Protein AF-A0AA86MZB8-F1 (afdb_monomer_lite)

Sequence (223 aa):
MIASPGRFFLKIIVMTTIWNIALVSCSQATQKLDEAVLYEPHFKLKVVRYYENLPLHYTGEVFRVQCASEHTANSPGHKTQDPGWRTLGNGGAIGSKNAAELVERERHNYLVVDEQTLVWIGNGVSVSFDACGQFRAWYPTSLPEELIDPVVKPDFCAPKGKADCRHYNFQGDRAPHFEDIQVSRQGAISFTVRSKAFRGERIVRVHSTDFGRTWTFTSIASQ

Organism: NCBI:txid2973512

Foldseek 3Di:
DDDDPPDDPPPPVVVVVVVVVPPPDDDPQKAWDAKDWLDDDLKTWIKTKIFGHDPPPDGAIKIFIKIAHPLQQQPDDDRRGDRRIDTDDMDHCPPPPHRVVVSVVLNVQWDDPDSAWIWGHDQWIWITRGRRNDIATDHPLPDDPVFFDDDDDDCCDPPNHDDPPSSVLQDDQQPKDWAPWDDDNQLKTKIKIFGPGTPQRWIKIKIDRHNNPDIDIDTDHDD

Radius of gyration: 25.13 Å; chains: 1; bounding box: 108×32×47 Å

Structure (mmCIF, N/CA/C/O backbone):
data_AF-A0AA86MZB8-F1
#
_entry.id   AF-A0AA86MZB8-F1
#
loop_
_atom_site.group_PDB
_atom_site.id
_atom_site.type_symbol
_atom_site.label_atom_id
_atom_site.label_alt_id
_atom_site.label_comp_id
_atom_site.label_asym_id
_atom_site.label_entity_id
_atom_site.label_seq_id
_atom_site.pdbx_PDB_ins_code
_atom_site.Cartn_x
_atom_site.Cartn_y
_atom_site.Cartn_z
_atom_site.occupancy
_atom_site.B_iso_or_equiv
_atom_site.auth_seq_id
_atom_site.auth_comp_id
_atom_site.auth_asym_id
_atom_site.auth_atom_id
_atom_site.pdbx_PDB_model_num
ATOM 1 N N . MET A 1 1 ? 86.420 0.269 8.403 1.00 41.47 1 MET A N 1
ATOM 2 C CA . MET A 1 1 ? 85.509 1.080 7.566 1.00 41.47 1 MET A CA 1
ATOM 3 C C . MET A 1 1 ? 84.161 0.388 7.547 1.00 41.47 1 MET A C 1
ATOM 5 O O . MET A 1 1 ? 84.076 -0.742 7.093 1.00 41.47 1 MET A O 1
ATOM 9 N N . ILE A 1 2 ? 83.167 1.018 8.169 1.00 41.47 2 ILE A N 1
ATOM 10 C CA . ILE A 1 2 ? 81.838 0.464 8.449 1.00 41.47 2 ILE A CA 1
ATOM 11 C C . ILE A 1 2 ? 80.904 0.941 7.332 1.00 41.47 2 ILE A C 1
ATOM 13 O O . ILE A 1 2 ? 80.751 2.146 7.145 1.00 41.47 2 ILE A O 1
ATOM 17 N N . ALA A 1 3 ? 80.324 0.014 6.568 1.00 40.22 3 ALA A N 1
ATOM 18 C CA . ALA A 1 3 ? 79.340 0.323 5.535 1.00 40.22 3 ALA A CA 1
ATOM 19 C C . ALA A 1 3 ? 77.916 0.280 6.120 1.00 40.22 3 ALA A C 1
ATOM 21 O O . ALA A 1 3 ? 77.556 -0.623 6.870 1.00 40.22 3 ALA A O 1
ATOM 22 N N . SER A 1 4 ? 77.146 1.311 5.783 1.00 37.03 4 SER A N 1
ATOM 23 C CA . SER A 1 4 ? 75.857 1.717 6.353 1.00 37.03 4 SER A CA 1
ATOM 24 C C . SER A 1 4 ? 74.670 0.824 5.935 1.00 37.03 4 SER A C 1
ATOM 26 O O . SER A 1 4 ? 74.504 0.583 4.737 1.00 37.03 4 SER A O 1
ATOM 28 N N . PRO A 1 5 ? 73.780 0.392 6.857 1.00 47.06 5 PRO A N 1
ATOM 29 C CA . PRO A 1 5 ? 72.526 -0.274 6.528 1.00 47.06 5 PRO A CA 1
ATOM 30 C C . PRO A 1 5 ? 71.395 0.761 6.536 1.00 47.06 5 PRO A C 1
ATOM 32 O O . PRO A 1 5 ? 70.683 0.931 7.519 1.00 47.06 5 PRO A O 1
ATOM 35 N N . GLY A 1 6 ? 71.230 1.505 5.447 1.00 49.94 6 GLY A N 1
ATOM 36 C CA . GLY A 1 6 ? 70.274 2.611 5.435 1.00 49.94 6 GLY A CA 1
ATOM 37 C C . GLY A 1 6 ? 69.670 2.843 4.069 1.00 49.94 6 GLY A C 1
ATOM 38 O O . GLY A 1 6 ? 69.941 3.879 3.478 1.00 49.94 6 GLY A O 1
ATOM 39 N N . ARG A 1 7 ? 68.900 1.878 3.539 1.00 47.97 7 ARG A N 1
ATOM 40 C CA . ARG A 1 7 ? 68.041 2.107 2.352 1.00 47.97 7 ARG A CA 1
ATOM 41 C C . ARG A 1 7 ? 66.993 1.036 2.022 1.00 47.97 7 ARG A C 1
ATOM 43 O O . ARG A 1 7 ? 66.300 1.198 1.024 1.00 47.97 7 ARG A O 1
ATOM 50 N N . PHE A 1 8 ? 66.819 -0.012 2.832 1.00 44.97 8 PHE A N 1
ATOM 51 C CA . PHE A 1 8 ? 65.846 -1.076 2.522 1.00 44.97 8 PHE A CA 1
ATOM 52 C C . PHE A 1 8 ? 64.496 -0.972 3.249 1.00 44.97 8 PHE A C 1
ATOM 54 O O . PHE A 1 8 ? 63.523 -1.564 2.795 1.00 44.97 8 PHE A O 1
ATOM 61 N N . PHE A 1 9 ? 64.385 -0.174 4.314 1.00 44.53 9 PHE A N 1
ATOM 62 C CA . PHE A 1 9 ? 63.163 -0.138 5.131 1.00 44.53 9 PHE A CA 1
ATOM 63 C C . PHE A 1 9 ? 62.080 0.851 4.666 1.00 44.53 9 PHE A C 1
ATOM 65 O O . PHE A 1 9 ? 60.935 0.737 5.090 1.00 44.53 9 PHE A O 1
ATOM 72 N N . LEU A 1 10 ? 62.388 1.788 3.761 1.00 43.00 10 LEU A N 1
ATOM 73 C CA . LEU A 1 10 ? 61.445 2.860 3.403 1.00 43.00 10 LEU A CA 1
ATOM 74 C C . LEU A 1 10 ? 60.498 2.519 2.235 1.00 43.00 10 LEU A C 1
ATOM 76 O O . LEU A 1 10 ? 59.519 3.224 2.021 1.00 43.00 10 LEU A O 1
ATOM 80 N N . LYS A 1 11 ? 60.750 1.440 1.479 1.00 40.91 11 LYS A N 1
ATOM 81 C CA . LYS A 1 11 ? 59.901 1.053 0.331 1.00 40.91 11 LYS A CA 1
ATOM 82 C C . LYS A 1 11 ? 58.789 0.055 0.667 1.00 40.91 11 LYS A C 1
ATOM 84 O O . LYS A 1 11 ? 57.841 -0.052 -0.099 1.00 40.91 11 LYS A O 1
ATOM 89 N N . ILE A 1 12 ? 58.869 -0.640 1.803 1.00 46.94 12 ILE A N 1
ATOM 90 C CA . ILE A 1 12 ? 57.890 -1.681 2.166 1.00 46.94 12 ILE A CA 1
ATOM 91 C C . ILE A 1 12 ? 56.675 -1.095 2.908 1.00 46.94 12 ILE A C 1
ATOM 93 O O . ILE A 1 12 ? 55.578 -1.632 2.804 1.00 46.94 12 ILE A O 1
ATOM 97 N N . ILE A 1 13 ? 56.827 0.048 3.586 1.00 45.81 13 ILE A N 1
ATOM 98 C CA . ILE A 1 13 ? 55.748 0.645 4.398 1.00 45.81 13 ILE A CA 1
ATOM 99 C C . ILE A 1 13 ? 54.763 1.482 3.555 1.00 45.81 13 ILE A C 1
ATOM 101 O O . ILE A 1 13 ? 53.605 1.633 3.930 1.00 45.81 13 ILE A O 1
ATOM 105 N N . VAL A 1 14 ? 55.172 1.977 2.380 1.00 46.53 14 VAL A N 1
ATOM 106 C CA . VAL A 1 14 ? 54.301 2.803 1.514 1.00 46.53 14 VAL A CA 1
ATOM 107 C C . VAL A 1 14 ? 53.370 1.954 0.630 1.00 46.53 14 VAL A C 1
ATOM 109 O O . VAL A 1 14 ? 52.345 2.443 0.167 1.00 46.53 14 VAL A O 1
ATOM 112 N N . MET A 1 15 ? 53.668 0.665 0.427 1.00 42.88 15 MET A N 1
ATOM 113 C CA . MET A 1 15 ? 52.862 -0.214 -0.438 1.00 42.88 15 MET A CA 1
ATOM 114 C C . MET A 1 15 ? 51.744 -0.973 0.296 1.00 42.88 15 MET A C 1
ATOM 116 O O . MET A 1 15 ? 50.803 -1.430 -0.346 1.00 42.88 15 MET A O 1
ATOM 120 N N . THR A 1 16 ? 51.796 -1.091 1.625 1.00 47.16 16 THR A N 1
ATOM 121 C CA . THR A 1 16 ? 50.810 -1.859 2.414 1.00 47.16 16 THR A CA 1
ATOM 122 C C . THR A 1 16 ? 49.659 -1.023 2.982 1.00 47.16 16 THR A C 1
ATOM 124 O O . THR A 1 16 ? 48.610 -1.579 3.309 1.00 47.16 16 THR A O 1
ATOM 127 N N . THR A 1 17 ? 49.783 0.304 3.036 1.00 46.97 17 THR A N 1
ATOM 128 C CA . THR A 1 17 ? 48.702 1.212 3.471 1.00 46.97 17 THR A CA 1
ATOM 129 C C . THR A 1 17 ? 47.775 1.654 2.338 1.00 46.97 17 THR A C 1
ATOM 131 O O . THR A 1 17 ? 46.624 1.989 2.601 1.00 46.97 17 THR A O 1
ATOM 134 N N . ILE A 1 18 ? 48.213 1.586 1.077 1.00 48.91 18 ILE A N 1
ATOM 135 C CA . ILE A 1 18 ? 47.381 1.961 -0.082 1.00 48.91 18 ILE A CA 1
ATOM 136 C C . ILE A 1 18 ? 46.460 0.806 -0.520 1.00 48.91 18 ILE A C 1
ATOM 138 O O . ILE A 1 18 ? 45.394 1.049 -1.080 1.00 48.91 18 ILE A O 1
ATOM 142 N N . TRP A 1 19 ? 46.795 -0.451 -0.206 1.00 42.62 19 TRP A N 1
ATOM 143 C CA . TRP A 1 19 ? 45.997 -1.593 -0.674 1.00 42.62 19 TRP A CA 1
ATOM 144 C C . TRP A 1 19 ? 44.767 -1.913 0.194 1.00 42.62 19 TRP A C 1
ATOM 146 O O . TRP A 1 19 ? 43.783 -2.440 -0.314 1.00 42.62 19 TRP A O 1
ATOM 156 N N . ASN A 1 20 ? 44.763 -1.534 1.477 1.00 43.12 20 ASN A N 1
ATOM 157 C CA . ASN A 1 20 ? 43.637 -1.818 2.383 1.00 43.12 20 ASN A CA 1
ATOM 158 C C . ASN A 1 20 ? 42.533 -0.744 2.385 1.00 43.12 20 ASN A C 1
ATOM 160 O O . ASN A 1 20 ? 41.450 -0.987 2.909 1.00 43.12 20 ASN A O 1
ATOM 164 N N . ILE A 1 21 ? 42.761 0.421 1.770 1.00 48.12 21 ILE A N 1
ATOM 165 C CA . ILE A 1 21 ? 41.741 1.481 1.654 1.00 48.12 21 ILE A CA 1
ATOM 166 C C . ILE A 1 21 ? 40.903 1.313 0.367 1.00 48.12 21 ILE A C 1
ATOM 168 O O . ILE A 1 21 ? 39.819 1.877 0.249 1.00 48.12 21 ILE A O 1
ATOM 172 N N . ALA A 1 22 ? 41.342 0.470 -0.574 1.00 47.44 22 ALA A N 1
ATOM 173 C CA . ALA A 1 22 ? 40.684 0.274 -1.868 1.00 47.44 22 ALA A CA 1
ATOM 174 C C . ALA A 1 22 ? 39.614 -0.842 -1.904 1.00 47.44 22 ALA A C 1
ATOM 176 O O . ALA A 1 22 ? 38.998 -1.043 -2.946 1.00 47.44 22 ALA A O 1
ATOM 177 N N . LEU A 1 23 ? 39.372 -1.572 -0.806 1.00 45.78 23 LEU A N 1
ATOM 178 C CA . LEU A 1 23 ? 38.438 -2.716 -0.795 1.00 45.78 23 LEU A CA 1
ATOM 179 C C . LEU A 1 23 ? 37.125 -2.479 -0.029 1.00 45.78 23 LEU A C 1
ATOM 181 O O . LEU A 1 23 ? 36.280 -3.367 0.007 1.00 45.78 23 LEU A O 1
ATOM 185 N N . VAL A 1 24 ? 36.910 -1.289 0.543 1.00 48.22 24 VAL A N 1
ATOM 186 C CA . VAL A 1 24 ? 35.673 -0.965 1.294 1.00 48.22 24 VAL A CA 1
ATOM 187 C C . VAL A 1 24 ? 34.720 -0.058 0.495 1.00 48.22 24 VAL A C 1
ATOM 189 O O . VAL A 1 24 ? 33.628 0.272 0.945 1.00 48.22 24 VAL A O 1
ATOM 192 N N . SER A 1 25 ? 35.074 0.320 -0.732 1.00 44.12 25 SER A N 1
ATOM 193 C CA . SER A 1 25 ? 34.322 1.298 -1.523 1.00 44.12 25 SER A CA 1
ATOM 194 C C . SER A 1 25 ? 34.088 0.816 -2.955 1.00 44.12 25 SER A C 1
ATOM 196 O O . SER A 1 25 ? 34.886 1.120 -3.830 1.00 44.12 25 SER A O 1
ATOM 198 N N . CYS A 1 26 ? 32.984 0.085 -3.193 1.00 49.78 26 CYS A N 1
ATOM 199 C CA . CYS A 1 26 ? 32.174 0.170 -4.434 1.00 49.78 26 CYS A CA 1
ATOM 200 C C . CYS A 1 26 ? 31.011 -0.842 -4.550 1.00 49.78 26 CYS A C 1
ATOM 202 O O . CYS A 1 26 ? 30.352 -0.856 -5.588 1.00 49.78 26 CYS A O 1
ATOM 204 N N . SER A 1 27 ? 30.678 -1.670 -3.548 1.00 54.91 27 SER A N 1
ATOM 205 C CA . SER A 1 27 ? 29.396 -2.395 -3.628 1.00 54.91 27 SER A CA 1
ATOM 206 C C . SER A 1 27 ? 28.265 -1.379 -3.454 1.00 54.91 27 SER A C 1
ATOM 208 O O . SER A 1 27 ? 28.156 -0.774 -2.383 1.00 54.91 27 SER A O 1
ATOM 210 N N . GLN A 1 28 ? 27.450 -1.139 -4.485 1.00 65.12 28 GLN A N 1
ATOM 211 C CA . GLN A 1 28 ? 26.291 -0.261 -4.336 1.00 65.12 28 GLN A CA 1
ATOM 212 C C . GLN A 1 28 ? 25.436 -0.773 -3.169 1.00 65.12 28 GLN A C 1
ATOM 214 O O . GLN A 1 28 ? 25.076 -1.946 -3.129 1.00 65.12 28 GLN A O 1
ATOM 219 N N . ALA A 1 29 ? 25.107 0.105 -2.215 1.00 83.31 29 ALA A N 1
ATOM 220 C CA . ALA A 1 29 ? 24.233 -0.237 -1.085 1.00 83.31 29 ALA A CA 1
ATOM 221 C C . ALA A 1 29 ? 22.844 -0.730 -1.543 1.00 83.31 29 ALA A C 1
ATOM 223 O O . ALA A 1 29 ? 22.113 -1.361 -0.786 1.00 83.31 29 ALA A O 1
ATOM 224 N N . THR A 1 30 ? 22.481 -0.442 -2.792 1.00 90.00 30 THR A N 1
ATOM 225 C CA . THR A 1 30 ? 21.270 -0.915 -3.451 1.00 90.00 30 THR A CA 1
ATOM 226 C C . THR A 1 30 ? 21.603 -1.190 -4.911 1.00 90.00 30 THR A C 1
ATOM 228 O O . THR A 1 30 ? 22.119 -0.301 -5.583 1.00 90.00 30 THR A O 1
ATOM 231 N N . GLN A 1 31 ? 21.277 -2.377 -5.408 1.00 92.81 31 GLN A N 1
ATOM 232 C CA . GLN A 1 31 ? 21.449 -2.766 -6.805 1.00 92.81 31 GLN A CA 1
ATOM 233 C C . GLN A 1 31 ? 20.103 -3.220 -7.377 1.00 92.81 31 GLN A C 1
ATOM 235 O O . GLN A 1 31 ? 19.471 -4.110 -6.815 1.00 92.81 31 GLN A O 1
ATOM 240 N N . LYS A 1 32 ? 19.665 -2.641 -8.500 1.00 95.50 32 LYS A N 1
ATOM 241 C CA . LYS A 1 32 ? 18.496 -3.133 -9.252 1.00 95.50 32 LYS A CA 1
ATOM 242 C C . LYS A 1 32 ? 18.837 -4.486 -9.886 1.00 95.50 32 LYS A C 1
ATOM 244 O O . LYS A 1 32 ? 19.898 -4.617 -10.491 1.00 95.50 32 LYS A O 1
ATOM 249 N N . LEU A 1 33 ? 17.962 -5.474 -9.722 1.00 95.69 33 LEU A N 1
ATOM 250 C CA . LEU A 1 33 ? 18.159 -6.837 -10.223 1.00 95.69 33 LEU A CA 1
ATOM 251 C C . LEU A 1 33 ? 17.423 -7.042 -11.550 1.00 95.69 33 LEU A C 1
ATOM 253 O O . LEU A 1 33 ? 18.050 -7.302 -12.570 1.00 95.69 33 LEU A O 1
ATOM 257 N N . ASP A 1 34 ? 16.102 -6.879 -11.534 1.00 97.81 34 ASP A N 1
ATOM 258 C CA . ASP A 1 34 ? 15.216 -7.009 -12.690 1.00 97.81 34 ASP A CA 1
ATOM 259 C C . ASP A 1 34 ? 13.896 -6.251 -12.441 1.00 97.81 34 ASP A C 1
ATOM 261 O O . ASP A 1 34 ? 13.671 -5.689 -11.362 1.00 97.81 34 ASP A O 1
ATOM 265 N N . GLU A 1 35 ? 13.032 -6.182 -13.454 1.00 98.31 35 GLU A N 1
ATOM 266 C CA . GLU A 1 35 ? 11.686 -5.620 -13.341 1.00 98.31 35 GLU A CA 1
ATOM 267 C C . GLU A 1 35 ? 10.690 -6.346 -14.250 1.00 98.31 35 GLU A C 1
ATOM 269 O O . GLU A 1 35 ? 11.076 -6.980 -15.231 1.00 98.31 35 GLU A O 1
ATOM 274 N N . ALA A 1 36 ? 9.404 -6.252 -13.917 1.00 98.31 36 ALA A N 1
ATOM 275 C CA . ALA A 1 36 ? 8.313 -6.810 -14.705 1.00 98.31 36 ALA A CA 1
ATOM 276 C C . ALA A 1 36 ? 7.078 -5.903 -14.641 1.00 98.31 36 ALA A C 1
ATOM 278 O O . ALA A 1 36 ? 6.788 -5.292 -13.609 1.00 98.31 36 ALA A O 1
ATOM 279 N N . VAL A 1 37 ? 6.343 -5.825 -15.751 1.00 97.81 37 VAL A N 1
ATOM 280 C CA . VAL A 1 37 ? 5.101 -5.049 -15.846 1.00 97.81 37 VAL A CA 1
ATOM 281 C C . VAL A 1 37 ? 3.986 -5.768 -15.087 1.00 97.81 37 VAL A C 1
ATOM 283 O O . VAL A 1 37 ? 3.760 -6.962 -15.275 1.00 97.81 37 VAL A O 1
ATOM 286 N N . LEU A 1 38 ? 3.284 -5.023 -14.235 1.00 95.88 38 LEU A N 1
ATOM 287 C CA . LEU A 1 38 ? 2.127 -5.485 -13.470 1.00 95.88 38 LEU A CA 1
ATOM 288 C C . LEU A 1 38 ? 0.806 -5.086 -14.154 1.00 95.88 38 LEU A C 1
ATOM 290 O O . LEU A 1 38 ? -0.150 -5.861 -14.120 1.00 95.88 38 LEU A O 1
ATOM 294 N N . TYR A 1 39 ? 0.763 -3.901 -14.778 1.00 96.12 39 TYR A N 1
ATOM 295 C CA . TYR A 1 39 ? -0.413 -3.321 -15.446 1.00 96.12 39 TYR A CA 1
ATOM 296 C C . TYR A 1 39 ? 0.001 -2.201 -16.424 1.00 96.12 39 TYR A C 1
ATOM 298 O O . TYR A 1 39 ? 0.867 -1.400 -16.073 1.00 96.12 39 TYR A O 1
ATOM 306 N N . GLU A 1 40 ? -0.602 -2.119 -17.621 1.00 89.75 40 GLU A N 1
ATOM 307 C CA . GLU A 1 40 ? -0.294 -1.079 -18.630 1.00 89.75 40 GLU A CA 1
ATOM 308 C C . GLU A 1 40 ? -1.434 -0.864 -19.657 1.00 89.75 40 GLU A C 1
ATOM 310 O O . GLU A 1 40 ? -1.511 -1.562 -20.668 1.00 89.75 40 GLU A O 1
ATOM 315 N N . PRO A 1 41 ? -2.384 0.045 -19.367 1.00 88.19 41 PRO A N 1
ATOM 316 C CA . PRO A 1 41 ? -3.094 0.787 -20.423 1.00 88.19 41 PRO A CA 1
ATOM 317 C C . PRO A 1 41 ? -3.045 2.322 -20.244 1.00 88.19 41 PRO A C 1
ATOM 319 O O . PRO A 1 41 ? -2.467 3.001 -21.084 1.00 88.19 41 PRO A O 1
ATOM 322 N N . HIS A 1 42 ? -3.607 2.883 -19.160 1.00 90.38 42 HIS A N 1
ATOM 323 C CA . HIS A 1 42 ? -3.733 4.347 -18.945 1.00 90.38 42 HIS A CA 1
ATOM 324 C C . HIS A 1 42 ? -2.658 4.930 -18.016 1.00 90.38 42 HIS A C 1
ATOM 326 O O . HIS A 1 42 ? -2.216 6.066 -18.162 1.00 90.38 42 HIS A O 1
ATOM 332 N N . PHE A 1 43 ? -2.204 4.115 -17.074 1.00 95.88 43 PHE A N 1
ATOM 333 C CA . PHE A 1 43 ? -1.022 4.326 -16.252 1.00 95.88 43 PHE A CA 1
ATOM 334 C C . PHE A 1 43 ? -0.307 2.987 -16.125 1.00 95.88 43 PHE A C 1
ATOM 336 O O . PHE A 1 43 ? -0.870 1.932 -16.436 1.00 95.88 43 PHE A O 1
ATOM 343 N N . LYS A 1 44 ? 0.950 3.025 -15.698 1.00 97.56 44 LYS A N 1
ATOM 344 C CA . LYS A 1 44 ? 1.814 1.848 -15.684 1.00 97.56 44 LYS A CA 1
ATOM 345 C C . LYS A 1 44 ? 2.106 1.440 -14.262 1.00 97.56 44 LYS A C 1
ATOM 347 O O . LYS A 1 44 ? 2.542 2.274 -13.476 1.00 97.56 44 LYS A O 1
ATOM 352 N N . LEU A 1 45 ? 1.937 0.160 -13.959 1.00 97.75 45 LEU A N 1
ATOM 353 C CA . LEU A 1 45 ? 2.448 -0.458 -12.746 1.00 97.75 45 LEU A CA 1
ATOM 354 C C . LEU A 1 45 ? 3.548 -1.438 -13.109 1.00 97.75 45 LEU A C 1
ATOM 356 O O . LEU A 1 45 ? 3.419 -2.213 -14.059 1.00 97.75 45 LEU A O 1
ATOM 360 N N . LYS A 1 46 ? 4.605 -1.455 -12.308 1.00 98.00 46 LYS A N 1
ATOM 361 C CA . LYS A 1 46 ? 5.654 -2.463 -12.405 1.00 98.00 46 LYS A CA 1
ATOM 362 C C . LYS A 1 46 ? 6.115 -2.908 -11.035 1.00 98.00 46 LYS A C 1
ATOM 364 O O . LYS A 1 46 ? 6.025 -2.162 -10.059 1.00 98.00 46 LYS A O 1
ATOM 369 N N . VAL A 1 47 ? 6.664 -4.109 -10.995 1.00 98.06 47 VAL A N 1
ATOM 370 C CA . VAL A 1 47 ? 7.447 -4.592 -9.867 1.00 98.06 47 VAL A CA 1
ATOM 371 C C . VAL A 1 47 ? 8.915 -4.514 -10.247 1.00 98.06 47 VAL A C 1
ATOM 373 O O . VAL A 1 47 ? 9.305 -4.959 -11.323 1.00 98.06 47 VAL A O 1
ATOM 376 N N . VAL A 1 48 ? 9.730 -3.957 -9.357 1.00 98.25 48 VAL A N 1
ATOM 377 C CA . VAL A 1 48 ? 11.184 -3.890 -9.508 1.00 98.25 48 VAL A CA 1
ATOM 378 C C . VAL A 1 48 ? 11.837 -4.606 -8.337 1.00 98.25 48 VAL A C 1
ATOM 380 O O . VAL A 1 48 ? 11.524 -4.306 -7.180 1.00 98.25 48 VAL A O 1
ATOM 383 N N . ARG A 1 49 ? 12.757 -5.529 -8.625 1.00 97.56 49 ARG A N 1
ATOM 384 C CA . ARG A 1 49 ? 13.586 -6.189 -7.613 1.00 97.56 49 ARG A CA 1
ATOM 385 C C . ARG A 1 49 ? 14.882 -5.431 -7.401 1.00 97.56 49 ARG A C 1
ATOM 387 O O . ARG A 1 49 ? 15.530 -4.984 -8.348 1.00 97.56 49 ARG A O 1
ATOM 394 N N . TYR A 1 50 ? 15.281 -5.351 -6.143 1.00 95.62 50 TYR A N 1
ATOM 395 C CA . TYR A 1 50 ? 16.552 -4.791 -5.722 1.00 95.62 50 TYR A CA 1
ATOM 396 C C . TYR A 1 50 ? 17.231 -5.746 -4.746 1.00 95.62 50 TYR A C 1
ATOM 398 O O . TYR A 1 50 ? 16.574 -6.388 -3.930 1.00 95.62 50 TYR A O 1
ATOM 406 N N . TYR A 1 51 ? 18.553 -5.787 -4.787 1.00 93.75 51 TYR A N 1
ATOM 407 C CA . TYR A 1 51 ? 19.364 -6.260 -3.680 1.00 93.75 51 TYR A CA 1
ATOM 408 C C . TYR A 1 51 ? 19.754 -5.055 -2.824 1.00 93.75 51 TYR A C 1
ATOM 410 O O . TYR A 1 51 ? 20.330 -4.093 -3.335 1.00 93.75 51 TYR A O 1
ATOM 418 N N . GLU A 1 52 ? 19.424 -5.085 -1.537 1.00 92.38 52 GLU A N 1
ATOM 419 C CA . GLU A 1 52 ? 19.810 -4.060 -0.569 1.00 92.38 52 GLU A CA 1
ATOM 420 C C . GLU A 1 52 ? 20.878 -4.616 0.370 1.00 92.38 52 GLU A C 1
ATOM 422 O O . GLU A 1 52 ? 20.726 -5.685 0.957 1.00 92.38 52 GLU A O 1
ATOM 427 N N . ASN A 1 53 ? 21.960 -3.859 0.524 1.00 90.19 53 ASN A N 1
ATOM 428 C CA . ASN A 1 53 ? 22.996 -4.084 1.516 1.00 90.19 53 ASN A CA 1
ATOM 429 C C . ASN A 1 53 ? 23.122 -2.823 2.376 1.00 90.19 53 ASN A C 1
ATOM 431 O O . ASN A 1 53 ? 23.808 -1.865 2.014 1.00 90.19 53 ASN A O 1
ATOM 435 N N . LEU A 1 54 ? 22.418 -2.828 3.505 1.00 85.69 54 LEU A N 1
ATOM 436 C CA . LEU A 1 54 ? 22.440 -1.796 4.531 1.00 85.69 54 LEU A CA 1
ATOM 437 C C . LEU A 1 54 ? 23.218 -2.346 5.737 1.00 85.69 54 LEU A C 1
ATOM 439 O O . LEU A 1 54 ? 22.638 -3.086 6.542 1.00 85.69 54 LEU A O 1
ATOM 443 N N . PRO A 1 55 ? 24.519 -2.015 5.873 1.00 80.69 55 PRO A N 1
ATOM 444 C CA . PRO A 1 55 ? 25.357 -2.543 6.944 1.00 80.69 55 PRO A CA 1
ATOM 445 C C . PRO A 1 55 ? 24.694 -2.377 8.313 1.00 80.69 55 PRO A C 1
ATOM 447 O O . PRO A 1 55 ? 24.180 -1.304 8.617 1.00 80.69 55 PRO A O 1
ATOM 450 N N . LEU A 1 56 ? 24.716 -3.439 9.127 1.00 77.38 56 LEU A N 1
ATOM 451 C CA . LEU A 1 56 ? 24.126 -3.503 10.477 1.00 77.38 56 LEU A CA 1
ATOM 452 C C . LEU A 1 56 ? 22.587 -3.417 10.551 1.00 77.38 56 LEU A C 1
ATOM 454 O O . LEU A 1 56 ? 22.040 -3.475 11.651 1.00 77.38 56 LEU A O 1
ATOM 458 N N . HIS A 1 57 ? 21.883 -3.319 9.419 1.00 78.44 57 HIS A N 1
ATOM 459 C CA . HIS A 1 57 ? 20.422 -3.202 9.384 1.00 78.44 57 HIS A CA 1
ATOM 460 C C . HIS A 1 57 ? 19.754 -4.331 8.606 1.00 78.44 57 HIS A C 1
ATOM 462 O O . HIS A 1 57 ? 18.871 -5.004 9.133 1.00 78.44 57 HIS A O 1
ATOM 468 N N . TYR A 1 58 ? 20.143 -4.522 7.346 1.00 82.19 58 TYR A N 1
ATOM 469 C CA . TYR A 1 58 ? 19.495 -5.482 6.461 1.00 82.19 58 TYR A CA 1
ATOM 470 C C . TYR A 1 58 ? 20.387 -5.821 5.271 1.00 82.19 58 TYR A C 1
ATOM 472 O O . TYR A 1 58 ? 21.001 -4.943 4.663 1.00 82.19 58 TYR A O 1
ATOM 480 N N . THR A 1 59 ? 20.403 -7.094 4.896 1.00 89.88 59 THR A N 1
ATOM 481 C CA . THR A 1 59 ? 21.020 -7.554 3.656 1.00 89.88 59 THR A CA 1
ATOM 482 C C . THR A 1 59 ? 20.096 -8.573 3.010 1.00 89.88 59 THR A C 1
ATOM 484 O O . THR A 1 59 ? 19.756 -9.573 3.642 1.00 89.88 59 THR A O 1
ATOM 487 N N . GLY A 1 60 ? 19.673 -8.325 1.771 1.00 92.81 60 GLY A N 1
ATOM 488 C CA . GLY A 1 60 ? 18.805 -9.254 1.056 1.00 92.81 60 GLY A CA 1
ATOM 489 C C . GLY A 1 60 ? 18.067 -8.653 -0.132 1.00 92.81 60 GLY A C 1
ATOM 490 O O . GLY A 1 60 ? 18.239 -7.487 -0.492 1.00 92.81 60 GLY A O 1
ATOM 491 N N . GLU A 1 61 ? 17.240 -9.489 -0.753 1.00 95.00 61 GLU A N 1
ATOM 492 C CA . GLU A 1 61 ? 16.416 -9.106 -1.892 1.00 95.00 61 GLU A CA 1
ATOM 493 C C . GLU A 1 61 ? 15.072 -8.532 -1.439 1.00 95.00 61 GLU A C 1
ATOM 495 O O . GLU A 1 61 ? 14.318 -9.130 -0.663 1.00 95.00 61 GLU A O 1
ATOM 500 N N . VAL A 1 62 ? 14.738 -7.381 -2.001 1.00 95.88 62 VAL A N 1
ATOM 501 C CA . VAL A 1 62 ? 13.486 -6.668 -1.777 1.00 95.88 62 VAL A CA 1
ATOM 502 C C . VAL A 1 62 ? 12.842 -6.341 -3.111 1.00 95.88 62 VAL A C 1
ATOM 504 O O . VAL A 1 62 ? 13.485 -6.356 -4.161 1.00 95.88 62 VAL A O 1
ATOM 507 N N . PHE A 1 63 ? 11.568 -5.985 -3.074 1.00 97.06 63 PHE A N 1
ATOM 508 C CA . PHE A 1 63 ? 10.889 -5.430 -4.233 1.00 97.06 63 PHE A CA 1
ATOM 509 C C . PHE A 1 63 ? 10.233 -4.097 -3.907 1.00 97.06 63 PHE A C 1
ATOM 511 O O . PHE A 1 63 ? 9.990 -3.749 -2.742 1.00 97.06 63 PHE A O 1
ATOM 518 N N . ARG A 1 64 ? 9.969 -3.338 -4.964 1.00 97.06 64 ARG A N 1
ATOM 519 C CA . ARG A 1 64 ? 9.141 -2.137 -4.958 1.00 97.06 64 ARG A CA 1
ATOM 520 C C . ARG A 1 64 ? 8.085 -2.302 -6.037 1.00 97.06 64 ARG A C 1
ATOM 522 O O . ARG A 1 64 ? 8.409 -2.703 -7.152 1.00 97.06 64 ARG A O 1
ATOM 529 N N . VAL A 1 65 ? 6.844 -1.975 -5.710 1.00 97.12 65 VAL A N 1
ATOM 530 C CA . VAL A 1 65 ? 5.802 -1.758 -6.713 1.00 97.12 65 VAL A CA 1
ATOM 531 C C . VAL A 1 65 ? 5.802 -0.273 -7.015 1.00 97.12 65 VAL A C 1
ATOM 533 O O . VAL A 1 65 ? 5.725 0.547 -6.100 1.00 97.12 65 VAL A O 1
ATOM 536 N N . GLN A 1 66 ? 5.935 0.073 -8.285 1.00 97.50 66 GLN A N 1
ATOM 537 C CA . GLN A 1 66 ? 6.039 1.449 -8.743 1.00 97.50 66 GLN A CA 1
ATOM 538 C C . GLN A 1 66 ? 4.925 1.753 -9.735 1.00 97.50 66 GLN A C 1
ATOM 540 O O . GLN A 1 66 ? 4.555 0.891 -10.531 1.00 97.50 66 GLN A O 1
ATOM 545 N N . CYS A 1 67 ? 4.438 2.990 -9.709 1.00 97.50 67 CYS A N 1
ATOM 546 C CA . CYS A 1 67 ? 3.486 3.504 -10.675 1.00 97.50 67 CYS A CA 1
ATOM 547 C C . CYS A 1 67 ? 4.007 4.725 -11.427 1.00 97.50 67 CYS A C 1
ATOM 549 O O . CYS A 1 67 ? 4.648 5.587 -10.822 1.00 97.50 67 CYS A O 1
ATOM 551 N N . ALA A 1 68 ? 3.688 4.812 -12.716 1.00 97.62 68 ALA A N 1
ATOM 552 C CA . ALA A 1 68 ? 3.933 5.981 -13.544 1.00 97.62 68 ALA A CA 1
ATOM 553 C C . ALA A 1 68 ? 2.701 6.406 -14.354 1.00 97.62 68 ALA A C 1
ATOM 555 O O . ALA A 1 68 ? 1.950 5.571 -14.860 1.00 97.62 68 ALA A O 1
ATOM 556 N N . SER A 1 69 ? 2.561 7.717 -14.532 1.00 97.12 69 SER A N 1
ATOM 557 C CA . SER A 1 69 ? 1.612 8.387 -15.423 1.00 97.12 69 SER A CA 1
ATOM 558 C C . SER A 1 69 ? 2.140 9.761 -15.840 1.00 97.12 69 SER A C 1
ATOM 560 O O . SER A 1 69 ? 3.233 10.172 -15.443 1.00 97.12 69 SER A O 1
ATOM 562 N N . GLU A 1 70 ? 1.342 10.513 -16.597 1.00 96.19 70 GLU A N 1
ATOM 563 C CA . GLU A 1 70 ? 1.627 11.918 -16.907 1.00 96.19 70 GLU A CA 1
ATOM 564 C C . GLU A 1 70 ? 1.815 12.769 -15.638 1.00 96.19 70 GLU A C 1
ATOM 566 O O . GLU A 1 70 ? 2.707 13.616 -15.580 1.00 96.19 70 GLU A O 1
ATOM 571 N N . HIS A 1 71 ? 1.0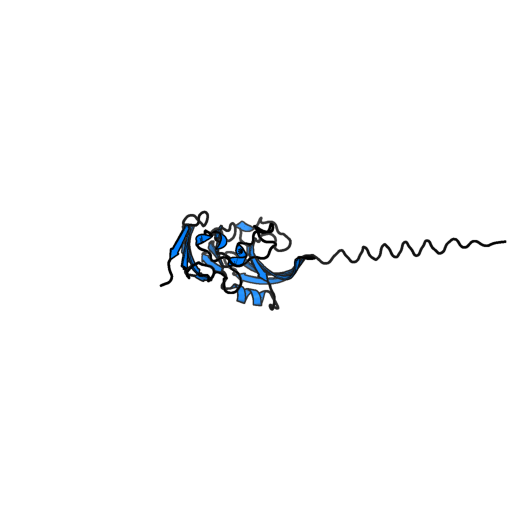51 12.494 -14.576 1.00 96.50 71 HIS A N 1
ATOM 572 C CA . HIS A 1 71 ? 1.135 13.234 -13.313 1.00 96.50 71 HIS A CA 1
ATOM 573 C C . HIS A 1 71 ? 2.403 12.931 -12.509 1.00 96.50 71 HIS A C 1
ATOM 575 O O . HIS A 1 71 ? 2.781 13.711 -11.631 1.00 96.50 71 HIS A O 1
ATOM 581 N N . THR A 1 72 ? 3.095 11.828 -12.804 1.00 96.69 72 THR A N 1
ATOM 582 C CA . THR A 1 72 ? 4.368 11.492 -12.163 1.00 96.69 72 THR A CA 1
ATOM 583 C C . THR A 1 72 ? 5.580 11.820 -13.024 1.00 96.69 72 THR A C 1
ATOM 585 O O . THR A 1 72 ? 6.685 11.651 -12.517 1.00 96.69 72 THR A O 1
ATOM 588 N N . ALA A 1 73 ? 5.418 12.348 -14.245 1.00 95.69 73 ALA A N 1
ATOM 589 C CA . ALA A 1 73 ? 6.501 12.570 -15.214 1.00 95.69 73 ALA A CA 1
ATOM 590 C C . ALA A 1 73 ? 7.703 13.357 -14.654 1.00 95.69 73 ALA A C 1
ATOM 592 O O . ALA A 1 73 ? 8.848 13.045 -14.966 1.00 95.69 73 ALA A O 1
ATOM 593 N N . ASN A 1 74 ? 7.449 14.325 -13.765 1.00 95.25 74 ASN A N 1
ATOM 594 C CA . ASN A 1 74 ? 8.483 15.149 -13.125 1.00 95.25 74 ASN A CA 1
ATOM 595 C C . ASN A 1 74 ? 8.926 14.631 -11.742 1.00 95.25 74 ASN A C 1
ATOM 597 O O . ASN A 1 74 ? 9.631 15.332 -11.015 1.00 95.25 74 ASN A O 1
ATOM 601 N N . SER A 1 75 ? 8.495 13.434 -11.333 1.00 94.69 75 SER A N 1
ATOM 602 C CA . SER A 1 75 ? 8.898 12.850 -10.050 1.00 94.69 75 SER A CA 1
ATOM 603 C C . SER A 1 75 ? 10.385 12.486 -10.099 1.00 94.69 75 SER A C 1
ATOM 605 O O . SER A 1 75 ? 10.800 11.753 -11.004 1.00 94.69 75 SER A O 1
ATOM 607 N N . PRO A 1 76 ? 11.203 12.962 -9.144 1.00 94.44 76 PRO A N 1
ATOM 608 C CA . PRO A 1 76 ? 12.624 12.653 -9.133 1.00 94.44 76 PRO A CA 1
ATOM 609 C C . PRO A 1 76 ? 12.849 11.164 -8.850 1.00 94.44 76 PRO A C 1
ATOM 611 O O . PRO A 1 76 ? 12.151 10.552 -8.035 1.00 94.44 76 PRO A O 1
ATOM 614 N N . GLY A 1 77 ? 13.854 10.588 -9.505 1.00 92.81 77 GLY A N 1
ATOM 615 C CA . GLY A 1 77 ? 14.336 9.252 -9.169 1.00 92.81 77 GLY A CA 1
ATOM 616 C C . GLY A 1 77 ? 15.184 9.259 -7.896 1.00 92.81 77 GLY A C 1
ATOM 617 O O . GLY A 1 77 ? 15.769 10.274 -7.516 1.00 92.81 77 GLY A O 1
ATOM 618 N N . HIS A 1 78 ? 15.282 8.102 -7.250 1.00 90.00 78 HIS A N 1
ATOM 619 C CA . HIS A 1 78 ? 16.215 7.842 -6.154 1.00 90.00 78 HIS A CA 1
ATOM 620 C C . HIS A 1 78 ? 16.612 6.357 -6.138 1.00 90.00 78 HIS A C 1
ATOM 622 O O . HIS A 1 78 ? 16.220 5.593 -7.011 1.00 90.00 78 HIS A O 1
ATOM 628 N N . LYS A 1 79 ? 17.397 5.919 -5.143 1.00 89.38 79 LYS A N 1
ATOM 629 C CA . LYS A 1 79 ? 18.047 4.587 -5.113 1.00 89.38 79 LYS A CA 1
ATOM 630 C C . LYS A 1 79 ? 17.144 3.387 -5.463 1.00 89.38 79 LYS A C 1
ATOM 632 O O . LYS A 1 79 ? 17.631 2.412 -6.016 1.00 89.38 79 LYS A O 1
ATOM 637 N N . THR A 1 80 ? 15.858 3.454 -5.127 1.00 92.44 80 THR A N 1
ATOM 638 C CA . THR A 1 80 ? 14.859 2.382 -5.296 1.00 92.44 80 THR A CA 1
ATOM 639 C C . THR A 1 80 ? 13.612 2.841 -6.060 1.00 92.44 80 THR A C 1
ATOM 641 O O . THR A 1 80 ? 12.546 2.241 -5.930 1.00 92.44 80 THR A O 1
ATOM 644 N N . GLN A 1 81 ? 13.732 3.923 -6.835 1.00 93.94 81 GLN A N 1
ATOM 645 C CA . GLN A 1 81 ? 12.649 4.497 -7.630 1.00 93.94 81 GLN A CA 1
ATOM 646 C C . GLN A 1 81 ? 13.199 5.122 -8.906 1.00 93.94 81 GLN A C 1
ATOM 648 O O . GLN A 1 81 ? 14.037 6.024 -8.852 1.00 93.94 81 GLN A O 1
ATOM 653 N N . ASP A 1 82 ? 12.694 4.674 -10.049 1.00 94.00 82 ASP A N 1
ATOM 654 C CA . ASP A 1 82 ? 13.097 5.237 -11.331 1.00 94.00 82 ASP A CA 1
ATOM 655 C C . ASP A 1 82 ? 12.496 6.655 -11.508 1.00 94.00 82 ASP A C 1
ATOM 657 O O . ASP A 1 82 ? 11.394 6.922 -11.018 1.00 94.00 82 ASP A O 1
ATOM 661 N N . PRO A 1 83 ? 13.180 7.595 -12.190 1.00 96.75 83 PRO A N 1
ATOM 662 C CA . PRO A 1 83 ? 12.606 8.904 -12.507 1.00 96.75 83 PRO A CA 1
ATOM 663 C C . PRO A 1 83 ? 11.284 8.775 -13.268 1.00 96.75 83 PRO A C 1
ATOM 665 O O . PRO A 1 83 ? 11.160 7.930 -14.153 1.00 96.75 83 PRO A O 1
ATOM 668 N N . GLY A 1 84 ? 10.299 9.607 -12.934 1.00 97.00 84 GLY A N 1
ATOM 669 C CA . GLY A 1 84 ? 8.956 9.514 -13.509 1.00 97.00 84 GLY A CA 1
ATOM 670 C C . GLY A 1 84 ? 8.041 8.485 -12.830 1.00 97.00 84 GLY A C 1
ATOM 671 O O . GLY A 1 84 ? 6.870 8.390 -13.193 1.00 97.00 84 GLY A O 1
ATOM 672 N N . TRP A 1 85 ? 8.537 7.739 -11.836 1.00 97.25 85 TRP A N 1
ATOM 673 C CA . TRP A 1 85 ? 7.778 6.724 -11.101 1.00 97.25 85 TRP A CA 1
ATOM 674 C C . TRP A 1 85 ? 7.584 7.107 -9.633 1.00 97.25 85 TRP A C 1
ATOM 676 O O . TRP A 1 85 ? 8.362 7.870 -9.061 1.00 97.25 85 TRP A O 1
ATOM 686 N N . ARG A 1 86 ? 6.559 6.530 -9.000 1.00 95.50 86 ARG A N 1
ATOM 687 C CA . ARG A 1 86 ? 6.306 6.595 -7.556 1.00 95.50 86 ARG A CA 1
ATOM 688 C C . ARG A 1 86 ? 6.137 5.211 -6.958 1.00 95.50 86 ARG A C 1
ATOM 690 O O . ARG A 1 86 ? 5.400 4.390 -7.491 1.00 95.50 86 ARG A O 1
ATOM 697 N N . THR A 1 87 ? 6.786 4.964 -5.829 1.00 94.94 87 THR A N 1
ATOM 698 C CA . THR A 1 87 ? 6.652 3.708 -5.082 1.00 94.94 87 THR A CA 1
ATOM 699 C C . THR A 1 87 ? 5.303 3.651 -4.362 1.00 94.94 87 THR A C 1
ATOM 701 O O . THR A 1 87 ? 4.978 4.547 -3.587 1.00 94.94 87 THR A O 1
ATOM 704 N N . LEU A 1 88 ? 4.539 2.585 -4.605 1.00 93.00 88 LEU A N 1
ATOM 705 C CA . LEU A 1 88 ? 3.236 2.309 -3.986 1.00 93.00 88 LEU A CA 1
ATOM 706 C C . LEU A 1 88 ? 3.344 1.363 -2.795 1.00 93.00 88 LEU A C 1
ATOM 708 O O . LEU A 1 88 ? 2.655 1.512 -1.789 1.00 93.00 88 LEU A O 1
ATOM 712 N N . GLY A 1 89 ? 4.213 0.368 -2.944 1.00 92.00 89 GLY A N 1
ATOM 713 C CA . GLY A 1 89 ? 4.363 -0.730 -2.011 1.00 92.00 89 GLY A CA 1
ATOM 714 C C . GLY A 1 89 ? 5.769 -1.299 -2.066 1.00 92.00 89 GLY A C 1
ATOM 715 O O . GLY A 1 89 ? 6.525 -1.090 -3.019 1.00 92.00 89 GLY A O 1
ATOM 716 N N . ASN A 1 90 ? 6.129 -2.016 -1.015 1.00 93.94 90 ASN A N 1
ATOM 717 C CA . ASN A 1 90 ? 7.424 -2.652 -0.877 1.00 93.94 90 ASN A CA 1
ATOM 718 C C . ASN A 1 90 ? 7.301 -3.912 -0.026 1.00 93.94 90 ASN A C 1
ATOM 720 O O . ASN A 1 90 ? 6.408 -4.029 0.810 1.00 93.94 90 ASN A O 1
ATOM 724 N N . GLY A 1 91 ? 8.259 -4.816 -0.182 1.00 93.31 91 GLY A N 1
ATOM 725 C CA . GLY A 1 91 ? 8.368 -5.988 0.672 1.00 93.31 91 GLY A CA 1
ATOM 726 C C . GLY A 1 91 ? 9.615 -6.803 0.363 1.00 93.31 91 GLY A C 1
ATOM 727 O O . GLY A 1 91 ? 10.463 -6.393 -0.433 1.00 93.31 91 GLY A O 1
ATOM 728 N N . GLY A 1 92 ? 9.725 -7.963 1.006 1.00 93.56 92 GLY A N 1
ATOM 729 C CA . GLY A 1 92 ? 10.782 -8.928 0.719 1.00 93.56 92 GLY A CA 1
ATOM 730 C C . GLY A 1 92 ? 10.540 -9.648 -0.609 1.00 93.56 92 GLY A C 1
ATOM 731 O O . GLY A 1 92 ? 9.409 -10.019 -0.936 1.00 93.56 92 GLY A O 1
ATOM 732 N N . ALA A 1 93 ? 11.612 -9.874 -1.363 1.00 93.75 93 ALA A N 1
ATOM 733 C CA . ALA A 1 93 ? 11.609 -10.730 -2.551 1.00 93.75 93 ALA A CA 1
ATOM 734 C C . ALA A 1 93 ? 12.116 -12.152 -2.236 1.00 93.75 93 ALA A C 1
ATOM 736 O O . ALA A 1 93 ? 12.460 -12.907 -3.138 1.00 93.75 93 ALA A O 1
ATOM 737 N N . ILE A 1 94 ? 12.152 -12.523 -0.948 1.00 85.44 94 ILE A N 1
ATOM 738 C CA . ILE A 1 94 ? 12.624 -13.828 -0.473 1.00 85.44 94 ILE A CA 1
ATOM 739 C C . ILE A 1 94 ? 11.836 -14.945 -1.163 1.00 85.44 94 ILE A C 1
ATOM 741 O O . ILE A 1 94 ? 10.607 -14.968 -1.116 1.00 85.44 94 ILE A O 1
ATOM 745 N N . GLY A 1 95 ? 12.562 -15.879 -1.777 1.00 85.69 95 GLY A N 1
ATOM 746 C CA . GLY A 1 95 ? 11.988 -17.036 -2.464 1.00 85.69 95 GLY A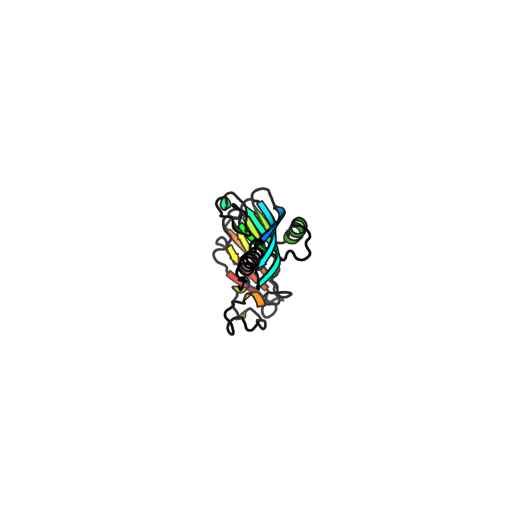 CA 1
ATOM 747 C C . GLY A 1 95 ? 11.511 -16.769 -3.893 1.00 85.69 95 GLY A C 1
ATOM 748 O O . GLY A 1 95 ? 11.111 -17.721 -4.556 1.00 85.69 95 GLY A O 1
ATOM 749 N N . SER A 1 96 ? 11.581 -15.529 -4.387 1.00 91.00 96 SER A N 1
ATOM 750 C CA . SER A 1 96 ? 11.237 -15.188 -5.771 1.00 91.00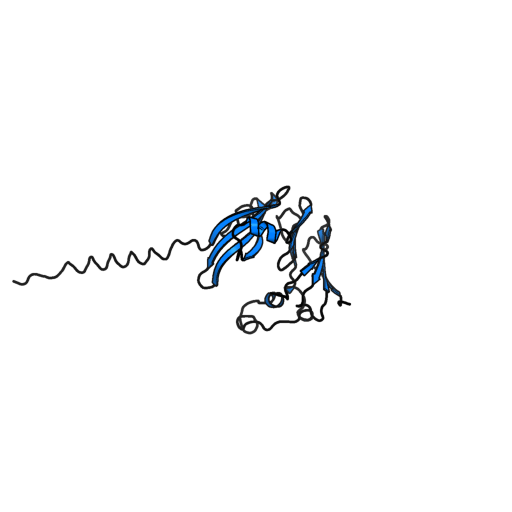 96 SER A CA 1
ATOM 751 C C . SER A 1 96 ? 12.486 -15.123 -6.647 1.00 91.00 96 SER A C 1
ATOM 753 O O . SER A 1 96 ? 13.468 -14.475 -6.294 1.00 91.00 96 SER A O 1
ATOM 755 N N . LYS A 1 97 ? 12.455 -15.765 -7.815 1.00 94.19 97 LYS A N 1
ATOM 756 C CA . LYS A 1 97 ? 13.607 -15.834 -8.732 1.00 94.19 97 LYS A CA 1
ATOM 757 C C . LYS A 1 97 ? 13.727 -14.618 -9.644 1.00 94.19 97 LYS A C 1
ATOM 759 O O . LYS A 1 97 ? 14.829 -14.304 -10.088 1.00 94.19 97 LYS A O 1
ATOM 764 N N . ASN A 1 98 ? 12.604 -13.969 -9.947 1.00 97.12 98 ASN A N 1
ATOM 765 C CA . ASN A 1 98 ? 12.488 -12.836 -10.868 1.00 97.12 98 ASN A CA 1
ATOM 766 C C . ASN A 1 98 ? 11.289 -11.942 -10.501 1.00 97.12 98 ASN A C 1
ATOM 768 O O . ASN A 1 98 ? 10.420 -12.338 -9.721 1.00 97.12 98 ASN A O 1
ATOM 772 N N . ALA A 1 99 ? 11.231 -10.728 -11.056 1.00 97.50 99 ALA A N 1
ATOM 773 C CA . ALA A 1 99 ? 10.105 -9.819 -10.847 1.00 97.50 99 ALA A CA 1
ATOM 774 C C . ALA A 1 99 ? 8.768 -10.347 -11.392 1.00 97.50 99 ALA A C 1
ATOM 776 O O . ALA A 1 99 ? 7.728 -9.930 -10.891 1.00 97.50 99 ALA A O 1
ATOM 777 N N . ALA A 1 100 ? 8.756 -11.265 -12.364 1.00 97.75 100 ALA A N 1
ATOM 778 C CA . ALA A 1 100 ? 7.508 -11.819 -12.895 1.00 97.75 100 ALA A CA 1
ATOM 779 C C . ALA A 1 100 ? 6.788 -12.714 -11.869 1.00 97.75 100 ALA A C 1
ATOM 781 O O . ALA A 1 100 ? 5.573 -12.619 -11.722 1.00 97.75 100 ALA A O 1
ATOM 782 N N . GLU A 1 101 ? 7.523 -13.509 -11.083 1.00 97.38 101 GLU A N 1
ATOM 783 C CA . GLU A 1 101 ? 6.944 -14.267 -9.959 1.00 97.38 101 GLU A CA 1
ATOM 784 C C . GLU A 1 101 ? 6.334 -13.337 -8.898 1.00 97.38 101 GLU A C 1
ATOM 786 O O . GLU A 1 101 ? 5.288 -13.634 -8.320 1.00 97.38 101 GLU A O 1
ATOM 791 N N . LEU A 1 102 ? 6.963 -12.181 -8.663 1.00 96.75 102 LEU A N 1
ATOM 792 C CA . LEU A 1 102 ? 6.412 -11.165 -7.770 1.00 96.75 102 LEU A CA 1
ATOM 793 C C . LEU A 1 102 ? 5.179 -10.491 -8.363 1.00 96.75 102 LEU A C 1
ATOM 795 O O . LEU A 1 102 ? 4.237 -10.234 -7.628 1.00 96.75 102 LEU A O 1
ATOM 799 N N . VAL A 1 103 ? 5.154 -10.225 -9.670 1.00 96.69 103 VAL A N 1
ATOM 800 C CA . VAL A 1 103 ? 3.964 -9.694 -10.343 1.00 96.69 103 VAL A CA 1
ATOM 801 C C . VAL A 1 103 ? 2.759 -10.580 -10.047 1.00 96.69 103 VAL A C 1
ATOM 803 O O . VAL A 1 103 ? 1.762 -10.051 -9.571 1.00 96.69 103 VAL A O 1
ATOM 806 N N . GLU A 1 104 ? 2.867 -11.902 -10.221 1.00 94.94 104 GLU A N 1
ATOM 807 C CA . GLU A 1 104 ? 1.771 -12.831 -9.899 1.00 94.94 104 GLU A CA 1
ATOM 808 C C . GLU A 1 104 ? 1.329 -12.736 -8.437 1.00 94.94 104 GLU A C 1
ATOM 810 O O . GLU A 1 104 ? 0.134 -12.670 -8.153 1.00 94.94 104 GLU A O 1
ATOM 815 N N . ARG A 1 105 ? 2.284 -12.659 -7.504 1.00 93.50 105 ARG A N 1
ATOM 816 C CA . ARG A 1 105 ? 1.989 -12.520 -6.073 1.00 93.50 105 ARG A CA 1
ATOM 817 C C . ARG A 1 105 ? 1.257 -11.218 -5.747 1.00 93.50 105 ARG A C 1
ATOM 819 O O . ARG A 1 105 ? 0.341 -11.214 -4.930 1.00 93.50 105 ARG A O 1
ATOM 826 N N . GLU A 1 106 ? 1.665 -10.120 -6.371 1.00 94.88 106 GLU A N 1
ATOM 827 C CA . GLU A 1 106 ? 1.148 -8.782 -6.085 1.00 94.88 106 GLU A CA 1
ATOM 828 C C . GLU A 1 106 ? -0.108 -8.428 -6.910 1.00 94.88 106 GLU A C 1
ATOM 830 O O . GLU A 1 106 ? -0.690 -7.364 -6.695 1.00 94.88 106 GLU A O 1
ATOM 835 N N . ARG A 1 107 ? -0.582 -9.297 -7.821 1.00 94.38 107 ARG A N 1
ATOM 836 C CA . ARG A 1 107 ? -1.795 -9.046 -8.633 1.00 94.38 107 ARG A CA 1
ATOM 837 C C . ARG A 1 107 ? -3.043 -8.774 -7.799 1.00 94.38 107 ARG A C 1
ATOM 839 O O . ARG A 1 107 ? -3.912 -8.033 -8.239 1.00 94.38 107 ARG A O 1
ATOM 846 N N . HIS A 1 108 ? -3.130 -9.356 -6.608 1.00 94.00 108 HIS A N 1
ATOM 847 C CA . HIS A 1 108 ? -4.276 -9.192 -5.712 1.00 94.00 108 HIS A CA 1
ATOM 848 C C . HIS A 1 108 ? -4.205 -7.922 -4.851 1.00 94.00 108 HIS A C 1
ATOM 850 O O . HIS A 1 108 ? -5.173 -7.586 -4.176 1.00 94.00 108 HIS A O 1
ATOM 856 N N . ASN A 1 109 ? -3.075 -7.208 -4.883 1.00 96.00 109 ASN A N 1
ATOM 857 C CA . ASN A 1 109 ? -2.812 -6.049 -4.033 1.00 96.00 109 ASN A CA 1
ATOM 858 C C . ASN A 1 109 ? -3.170 -4.719 -4.705 1.00 96.00 109 ASN A C 1
ATOM 860 O O . ASN A 1 109 ? -2.840 -3.655 -4.183 1.00 96.00 109 ASN A O 1
ATOM 864 N N . TYR A 1 110 ? -3.850 -4.739 -5.852 1.00 95.88 110 TYR A N 1
ATOM 865 C CA . TYR A 1 110 ? -4.341 -3.519 -6.477 1.00 95.88 110 TYR A CA 1
ATOM 866 C C . TYR A 1 110 ? -5.720 -3.692 -7.110 1.00 95.88 110 TYR A C 1
ATOM 868 O O . TYR A 1 110 ? -6.115 -4.781 -7.517 1.00 95.88 110 TYR A O 1
ATOM 876 N N . LEU A 1 111 ? -6.435 -2.577 -7.217 1.00 95.50 111 LEU A N 1
ATOM 877 C CA . LEU A 1 111 ? -7.682 -2.457 -7.959 1.00 95.50 111 LEU A CA 1
ATOM 878 C C . LEU A 1 111 ? -7.594 -1.217 -8.844 1.00 95.50 111 LEU A C 1
ATOM 880 O O . LEU A 1 111 ? -7.413 -0.103 -8.348 1.00 95.50 111 LEU A O 1
ATOM 884 N N . VAL A 1 112 ? -7.749 -1.411 -10.151 1.00 95.31 112 VAL A N 1
ATOM 885 C CA . VAL A 1 112 ? -7.948 -0.307 -11.092 1.00 95.31 112 VAL A CA 1
ATOM 886 C C . VAL A 1 112 ? -9.441 -0.103 -11.267 1.00 95.31 112 VAL A C 1
ATOM 888 O O . VAL A 1 112 ? -10.144 -1.008 -11.710 1.00 95.31 112 VAL A O 1
ATOM 891 N N . VAL A 1 113 ? -9.922 1.073 -10.877 1.00 95.00 113 VAL A N 1
ATOM 892 C CA . VAL A 1 113 ? -11.355 1.399 -10.884 1.00 95.00 113 VAL A CA 1
ATOM 893 C C . VAL A 1 113 ? -11.739 2.059 -12.208 1.00 95.00 113 VAL A C 1
ATOM 895 O O . VAL A 1 113 ? -12.795 1.774 -12.768 1.00 95.00 113 VAL A O 1
ATOM 898 N N . ASP A 1 114 ? -10.866 2.923 -12.725 1.00 94.38 114 ASP A N 1
ATOM 899 C CA . ASP A 1 114 ? -10.959 3.529 -14.051 1.00 94.38 114 ASP A CA 1
ATOM 900 C C . ASP A 1 114 ? -9.577 4.012 -14.524 1.00 94.38 114 ASP A C 1
ATOM 902 O O . ASP A 1 114 ? -8.548 3.647 -13.957 1.00 94.38 114 ASP A O 1
ATOM 906 N N . GLU A 1 115 ? -9.544 4.826 -15.579 1.00 94.81 115 GLU A N 1
ATOM 907 C CA . GLU A 1 115 ? -8.316 5.326 -16.208 1.00 94.81 115 GLU A CA 1
ATOM 908 C C . GLU A 1 115 ? -7.445 6.190 -15.280 1.00 94.81 115 GLU A C 1
ATOM 910 O O . GLU A 1 115 ? -6.266 6.388 -15.566 1.00 94.81 115 GLU A O 1
ATOM 915 N N . GLN A 1 116 ? -8.004 6.703 -14.179 1.00 94.62 116 GLN A N 1
ATOM 916 C CA . GLN A 1 116 ? -7.322 7.617 -13.255 1.00 94.62 116 GLN A CA 1
ATOM 917 C C . GLN A 1 116 ? -7.285 7.095 -11.818 1.00 94.62 116 GLN A C 1
ATOM 919 O O . GLN A 1 116 ? -6.491 7.572 -11.008 1.00 94.62 116 GLN A O 1
ATOM 924 N N . THR A 1 117 ? -8.117 6.117 -11.482 1.00 96.56 117 THR A N 1
ATOM 925 C CA . THR A 1 117 ? -8.308 5.696 -10.100 1.00 96.56 117 THR A CA 1
ATOM 926 C C . THR A 1 117 ? -7.641 4.353 -9.830 1.00 96.56 117 THR A C 1
ATOM 928 O O . THR A 1 117 ? -8.029 3.318 -10.379 1.00 96.56 117 THR A O 1
ATOM 931 N N . LEU A 1 118 ? -6.661 4.372 -8.926 1.00 96.81 118 LEU A N 1
ATOM 932 C CA . LEU A 1 118 ? -5.913 3.206 -8.469 1.00 96.81 118 LEU A CA 1
ATOM 933 C C . LEU A 1 118 ? -6.048 3.053 -6.957 1.00 96.81 118 LEU A C 1
ATOM 935 O O . LEU A 1 118 ? -5.716 3.969 -6.205 1.00 96.81 118 LEU A O 1
ATOM 939 N N . VAL A 1 119 ? -6.431 1.860 -6.514 1.00 97.50 119 VAL A N 1
ATOM 940 C CA . VAL A 1 119 ? -6.303 1.437 -5.119 1.00 97.50 119 VAL A CA 1
ATOM 941 C C . VAL A 1 119 ? -5.149 0.454 -5.002 1.00 97.50 119 VAL A C 1
ATOM 943 O O . VAL A 1 119 ? -5.058 -0.496 -5.774 1.00 97.50 119 VAL A O 1
ATOM 946 N N . TRP A 1 120 ? -4.289 0.669 -4.015 1.00 97.50 120 TRP A N 1
ATOM 947 C CA . TRP A 1 120 ? -3.238 -0.241 -3.585 1.00 97.50 120 TRP A CA 1
ATOM 948 C C . TRP A 1 120 ? -3.549 -0.754 -2.176 1.00 97.50 120 TRP A C 1
ATOM 950 O O . TRP A 1 120 ? -3.841 0.029 -1.268 1.00 97.50 120 TRP A O 1
ATOM 960 N N . ILE A 1 121 ? -3.470 -2.068 -1.997 1.00 97.31 121 ILE A N 1
ATOM 961 C CA . ILE A 1 121 ? -3.781 -2.791 -0.766 1.00 97.31 121 ILE A CA 1
ATOM 962 C C . ILE A 1 121 ? -2.473 -3.401 -0.257 1.00 97.31 121 ILE A C 1
ATOM 964 O O . ILE A 1 121 ? -1.892 -4.279 -0.884 1.00 97.31 121 ILE A O 1
ATOM 968 N N . GLY A 1 122 ? -1.986 -2.915 0.880 1.00 93.62 122 GLY A N 1
ATOM 969 C CA . GLY A 1 122 ? -0.785 -3.429 1.540 1.00 93.62 122 GLY A CA 1
ATOM 970 C C . GLY A 1 122 ? -0.997 -3.509 3.047 1.00 93.62 122 GLY A C 1
ATOM 971 O O . GLY A 1 122 ? -2.000 -4.031 3.515 1.00 93.62 122 GLY A O 1
ATOM 972 N N . ASN A 1 123 ? -0.100 -2.903 3.832 1.00 92.38 123 ASN A N 1
ATOM 973 C CA . ASN A 1 123 ? -0.307 -2.731 5.284 1.00 92.38 123 ASN A CA 1
ATOM 974 C C . ASN A 1 123 ? -1.463 -1.760 5.628 1.00 92.38 123 ASN A C 1
ATOM 976 O O . ASN A 1 123 ? -1.797 -1.556 6.795 1.00 92.38 123 ASN A O 1
ATOM 980 N N . GLY A 1 124 ? -2.026 -1.121 4.608 1.00 96.31 124 GLY A N 1
ATOM 981 C CA . GLY A 1 124 ? -3.127 -0.175 4.636 1.00 96.31 124 GLY A CA 1
ATOM 982 C C . GLY A 1 124 ? -3.778 -0.125 3.256 1.00 96.31 124 GLY A C 1
ATOM 983 O O . GLY A 1 124 ? -3.345 -0.825 2.336 1.00 96.31 124 GLY A O 1
ATOM 984 N N . VAL A 1 125 ? -4.778 0.735 3.105 1.00 97.88 125 VAL A N 1
ATOM 985 C CA . VAL A 1 125 ? -5.393 1.032 1.806 1.00 97.88 125 VAL A CA 1
ATOM 986 C C . VAL A 1 125 ? -4.911 2.400 1.361 1.00 97.88 125 VAL A C 1
ATOM 988 O O . VAL A 1 125 ? -5.132 3.389 2.058 1.00 97.88 125 VAL A O 1
ATOM 991 N N . SER A 1 126 ? -4.268 2.452 0.201 1.00 97.69 126 SER A N 1
ATOM 992 C CA . SER A 1 126 ? -3.831 3.680 -0.456 1.00 97.69 126 SER A CA 1
ATOM 993 C C . SER A 1 126 ? -4.629 3.876 -1.737 1.00 97.69 126 SER A C 1
ATOM 995 O O . SER A 1 126 ? -4.751 2.950 -2.527 1.00 97.69 126 SER A O 1
ATOM 997 N N . VAL A 1 127 ? -5.145 5.075 -1.977 1.00 97.75 127 VAL A N 1
ATOM 998 C CA . VAL A 1 127 ? -5.902 5.414 -3.186 1.00 97.75 127 VAL A CA 1
ATOM 999 C C . VAL A 1 127 ? -5.297 6.629 -3.879 1.00 97.75 127 VAL A C 1
ATOM 1001 O O . VAL A 1 127 ? -4.899 7.594 -3.223 1.00 97.75 127 VAL A O 1
ATOM 1004 N N . SER A 1 128 ? -5.232 6.574 -5.204 1.00 96.94 128 SER A N 1
ATOM 1005 C CA . SER A 1 128 ? -4.980 7.704 -6.095 1.00 96.94 128 SER A CA 1
ATOM 1006 C C . SER A 1 128 ? -6.185 7.886 -7.009 1.00 96.94 128 SER A C 1
ATOM 1008 O O . SER A 1 128 ? -6.746 6.901 -7.482 1.00 96.94 128 SER A O 1
ATOM 1010 N N . PHE A 1 129 ? -6.564 9.141 -7.243 1.00 96.62 129 PHE A N 1
ATOM 1011 C CA . PHE A 1 129 ? -7.633 9.550 -8.166 1.00 96.62 129 PHE A CA 1
ATOM 1012 C C . PHE A 1 129 ? -7.080 10.325 -9.379 1.00 96.62 129 PHE A C 1
ATOM 1014 O O . PHE A 1 129 ? -7.834 10.945 -10.118 1.00 96.62 129 PHE A O 1
ATOM 1021 N N . ASP A 1 130 ? -5.757 10.353 -9.539 1.00 95.31 130 ASP A N 1
ATOM 1022 C CA . ASP A 1 130 ? -5.016 11.132 -10.538 1.00 95.31 130 ASP A CA 1
ATOM 1023 C C . ASP A 1 130 ? -3.889 10.291 -11.160 1.00 95.31 130 ASP A C 1
ATOM 1025 O O . ASP A 1 130 ? -2.756 10.740 -11.338 1.00 95.31 130 ASP A O 1
ATOM 1029 N N . ALA A 1 131 ? -4.195 9.025 -11.439 1.00 93.06 131 ALA A N 1
ATOM 1030 C CA . ALA A 1 131 ? -3.325 8.063 -12.098 1.00 93.06 131 ALA A CA 1
ATOM 1031 C C . ALA A 1 131 ? -1.933 7.985 -11.447 1.00 93.06 131 ALA A C 1
ATOM 1033 O O . ALA A 1 131 ? -0.925 7.998 -12.136 1.00 93.06 131 ALA A O 1
ATOM 1034 N N . CYS A 1 132 ? -1.848 7.922 -10.119 1.00 95.31 132 CYS A N 1
ATOM 1035 C CA . CYS A 1 132 ? -0.614 7.869 -9.321 1.00 95.31 132 CYS A CA 1
ATOM 1036 C C . CYS A 1 132 ? 0.087 9.199 -9.012 1.00 95.31 132 CYS A C 1
ATOM 1038 O O . CYS A 1 132 ? 1.141 9.184 -8.367 1.00 95.31 132 CYS A O 1
ATOM 1040 N N . GLY A 1 133 ? -0.484 10.344 -9.394 1.00 94.44 133 GLY A N 1
ATOM 1041 C CA . GLY A 1 133 ? 0.049 11.664 -9.044 1.00 94.44 133 GLY A CA 1
ATOM 1042 C C . GLY A 1 133 ? 0.096 11.916 -7.533 1.00 94.44 133 GLY A C 1
ATOM 1043 O O . GLY A 1 133 ? 1.097 12.414 -7.006 1.00 94.44 133 GLY A O 1
ATOM 1044 N N . GLN A 1 134 ? -0.939 11.514 -6.799 1.00 93.81 134 GLN A N 1
ATOM 1045 C CA . GLN A 1 134 ? -1.030 11.603 -5.345 1.00 93.81 134 GLN A CA 1
ATOM 1046 C C . GLN A 1 134 ? -1.693 10.364 -4.755 1.00 93.81 134 GLN A C 1
ATOM 1048 O O . GLN A 1 134 ? -2.645 9.827 -5.309 1.00 93.81 134 GLN A O 1
ATOM 1053 N N . PHE A 1 135 ? -1.220 9.958 -3.576 1.00 95.31 135 PHE A N 1
ATOM 1054 C CA . PHE A 1 135 ? -1.834 8.887 -2.800 1.00 95.31 135 PHE A CA 1
ATOM 1055 C C . PHE A 1 135 ? -2.335 9.412 -1.465 1.00 95.31 135 PHE A C 1
ATOM 1057 O O . PHE A 1 135 ? -1.647 10.168 -0.771 1.00 95.31 135 PHE A O 1
ATOM 1064 N N . ARG A 1 136 ? -3.533 8.973 -1.096 1.00 97.06 136 ARG A N 1
ATOM 1065 C CA . ARG A 1 136 ? -4.094 9.116 0.242 1.00 97.06 136 ARG A CA 1
ATOM 1066 C C . ARG A 1 136 ? -4.255 7.739 0.844 1.00 97.06 136 ARG A C 1
ATOM 1068 O O . ARG A 1 136 ? -4.727 6.835 0.167 1.00 97.06 136 ARG A O 1
ATOM 1075 N N . ALA A 1 137 ? -3.836 7.582 2.090 1.00 97.12 137 ALA A N 1
ATOM 1076 C CA . ALA A 1 137 ? -3.739 6.275 2.710 1.00 97.12 137 ALA A CA 1
ATOM 1077 C C . ALA A 1 137 ? -4.431 6.242 4.066 1.00 97.12 137 ALA A C 1
ATOM 1079 O O . ALA A 1 137 ? -4.374 7.208 4.830 1.00 97.12 137 ALA A O 1
ATOM 1080 N N . TRP A 1 138 ? -5.021 5.093 4.363 1.00 98.00 138 TRP A N 1
ATOM 1081 C CA . TRP A 1 138 ? -5.516 4.727 5.676 1.00 98.00 138 TRP A CA 1
ATOM 1082 C C . TRP A 1 138 ? -4.759 3.501 6.184 1.00 98.00 138 TRP A C 1
ATOM 1084 O O . TRP A 1 138 ? -4.512 2.558 5.430 1.00 98.00 138 TRP A O 1
ATOM 1094 N N . TYR A 1 139 ? -4.424 3.494 7.473 1.00 97.12 139 TYR A N 1
ATOM 1095 C CA . TYR A 1 139 ? -3.704 2.400 8.122 1.00 97.12 139 TYR A CA 1
ATOM 1096 C C . TYR A 1 139 ? -4.417 1.990 9.413 1.00 97.12 139 TYR A C 1
ATOM 1098 O O . TYR A 1 139 ? -4.839 2.873 10.157 1.00 97.12 139 TYR A O 1
ATOM 1106 N N . PRO A 1 140 ? -4.449 0.695 9.779 1.00 96.19 140 PRO A N 1
ATOM 1107 C CA . PRO A 1 140 ? -5.046 0.247 11.042 1.00 96.19 140 PRO A CA 1
ATOM 1108 C C . PRO A 1 140 ? -4.450 0.909 12.291 1.00 96.19 140 PRO A C 1
ATOM 1110 O O . PRO A 1 140 ? -5.114 1.032 13.314 1.00 96.19 140 PRO A O 1
ATOM 1113 N N . THR A 1 141 ? -3.206 1.388 12.210 1.00 95.50 141 THR A N 1
ATOM 1114 C CA . THR A 1 141 ? -2.537 2.134 13.286 1.00 95.50 141 THR A CA 1
ATOM 1115 C C . THR A 1 141 ? -3.143 3.513 13.563 1.00 95.50 141 THR A C 1
ATOM 1117 O O . THR A 1 141 ? -2.707 4.169 14.507 1.00 95.50 141 THR A O 1
ATOM 1120 N N . SER A 1 142 ? -4.086 3.989 12.740 1.00 95.00 142 SER A N 1
ATOM 1121 C CA . SER A 1 142 ? -4.855 5.210 13.006 1.00 95.00 142 SER A CA 1
ATOM 1122 C C . SER A 1 142 ? -6.066 4.969 13.908 1.00 95.00 142 SER A C 1
ATOM 1124 O O . SER A 1 142 ? -6.731 5.932 14.282 1.00 95.00 142 SER A O 1
ATOM 1126 N N . LEU A 1 143 ? -6.402 3.711 14.205 1.00 94.94 143 LEU A N 1
ATOM 1127 C CA . LEU A 1 143 ? -7.479 3.399 15.134 1.00 94.94 143 LEU A CA 1
ATOM 1128 C C . LEU A 1 143 ? -7.073 3.760 16.571 1.00 94.94 143 LEU A C 1
ATOM 1130 O O . LEU A 1 143 ? -5.898 3.618 16.925 1.00 94.94 143 LEU A O 1
ATOM 1134 N N . PRO A 1 144 ? -8.035 4.184 17.408 1.00 93.75 144 PRO A N 1
ATOM 1135 C CA . PRO A 1 144 ? -7.810 4.371 18.834 1.00 93.75 144 PRO A CA 1
ATOM 1136 C C . PRO A 1 144 ? -7.307 3.094 19.524 1.00 93.75 144 PRO A C 1
ATOM 1138 O O . PRO A 1 144 ? -7.707 1.981 19.166 1.00 93.75 144 PRO A O 1
ATOM 1141 N N . GLU A 1 145 ? -6.439 3.244 20.528 1.00 91.69 145 GLU A N 1
ATOM 1142 C CA . GLU A 1 145 ? -5.801 2.113 21.219 1.00 91.69 145 GLU A CA 1
ATOM 1143 C C . GLU A 1 145 ? -6.814 1.209 21.940 1.00 91.69 145 GLU A C 1
ATOM 1145 O O . GLU A 1 145 ? -6.602 0.004 22.057 1.00 91.69 145 GLU A O 1
ATOM 1150 N N . GLU A 1 146 ? -7.955 1.750 22.368 1.00 92.38 146 GLU A N 1
ATOM 1151 C CA . GLU A 1 146 ? -9.039 1.001 23.002 1.00 92.38 146 GLU A CA 1
ATOM 1152 C C . GLU A 1 146 ? -9.734 -0.010 22.073 1.00 92.38 146 GLU A C 1
ATOM 1154 O O . GLU A 1 146 ? -10.431 -0.906 22.558 1.00 92.38 146 GLU A O 1
ATOM 1159 N N . LEU A 1 147 ? -9.536 0.102 20.756 1.00 93.88 147 LEU A N 1
ATOM 1160 C CA . LEU A 1 147 ? -10.051 -0.844 19.761 1.00 93.88 147 LEU A CA 1
ATOM 1161 C C . LEU A 1 147 ? -9.045 -1.937 19.389 1.00 93.88 147 LEU A C 1
ATOM 1163 O O . LEU A 1 147 ? -9.391 -2.847 18.635 1.00 93.88 147 LEU A O 1
ATOM 1167 N N . ILE A 1 148 ? -7.817 -1.858 19.898 1.00 95.25 148 ILE A N 1
ATOM 1168 C CA . ILE A 1 148 ? -6.724 -2.760 19.546 1.00 95.25 148 ILE A CA 1
ATOM 1169 C C . ILE A 1 148 ? -6.353 -3.595 20.773 1.00 95.25 148 ILE A C 1
ATOM 1171 O O . ILE A 1 148 ? -6.229 -3.082 21.885 1.00 95.25 148 ILE A O 1
ATOM 1175 N N . ASP A 1 149 ? -6.127 -4.887 20.571 1.00 94.56 149 ASP A N 1
ATOM 1176 C CA . ASP A 1 149 ? -5.461 -5.732 21.555 1.00 94.56 149 ASP A CA 1
ATOM 1177 C C . ASP A 1 149 ? -3.946 -5.638 21.320 1.00 94.56 149 ASP A C 1
ATOM 1179 O O . ASP A 1 149 ? -3.440 -6.131 20.303 1.00 94.56 149 ASP A O 1
ATOM 1183 N N . PRO A 1 150 ? -3.197 -4.930 22.184 1.00 93.00 150 PRO A N 1
ATOM 1184 C CA . PRO A 1 150 ? -1.781 -4.706 21.952 1.00 93.00 150 PRO A CA 1
ATOM 1185 C C . PRO A 1 150 ? -0.985 -5.993 22.175 1.00 93.00 150 PRO A C 1
ATOM 1187 O O . PRO A 1 150 ? -1.297 -6.796 23.053 1.00 93.00 150 PRO A O 1
ATOM 1190 N N . VAL A 1 151 ? 0.093 -6.159 21.412 1.00 94.12 151 VAL A N 1
ATOM 1191 C CA . VAL A 1 151 ? 1.086 -7.209 21.669 1.00 94.12 151 VAL A CA 1
ATOM 1192 C C . VAL A 1 151 ? 2.212 -6.681 22.552 1.00 94.12 151 VAL A C 1
ATOM 1194 O O . VAL A 1 151 ? 2.463 -5.474 22.617 1.00 94.12 151 VAL A O 1
ATOM 1197 N N . VAL A 1 152 ? 2.934 -7.593 23.206 1.00 93.56 152 VAL A N 1
ATOM 1198 C CA . VAL A 1 152 ? 4.188 -7.246 23.880 1.00 93.56 152 VAL A CA 1
ATOM 1199 C C . VAL A 1 152 ? 5.193 -6.800 22.821 1.00 93.56 152 VAL A C 1
ATOM 1201 O O . VAL A 1 152 ? 5.530 -7.553 21.909 1.00 93.56 152 VAL A O 1
ATOM 1204 N N . LYS A 1 153 ? 5.655 -5.554 22.935 1.00 93.06 153 LYS A N 1
ATOM 1205 C CA . LYS A 1 153 ? 6.623 -4.960 22.010 1.00 93.06 153 LYS A CA 1
ATOM 1206 C C . LYS A 1 153 ? 8.052 -5.117 22.550 1.00 93.06 153 LYS A C 1
ATOM 1208 O O . LYS A 1 153 ? 8.231 -5.098 23.770 1.00 93.06 153 LYS A O 1
ATOM 1213 N N . PRO A 1 154 ? 9.065 -5.230 21.672 1.00 93.44 154 PRO A N 1
ATOM 1214 C CA . PRO A 1 154 ? 10.471 -5.201 22.072 1.00 93.44 154 PRO A CA 1
ATOM 1215 C C . PRO A 1 154 ? 10.854 -3.933 22.852 1.00 93.44 154 PRO A C 1
ATOM 1217 O O . PRO A 1 154 ? 10.259 -2.875 22.657 1.00 93.44 154 PRO A O 1
ATOM 1220 N N . ASP A 1 155 ? 11.910 -4.001 23.668 1.00 95.19 155 ASP A N 1
ATOM 1221 C CA . ASP A 1 155 ? 12.313 -2.889 24.548 1.00 95.19 155 ASP A CA 1
ATOM 1222 C C . ASP A 1 155 ? 12.806 -1.633 23.805 1.00 95.19 155 ASP A C 1
ATOM 1224 O O . ASP A 1 155 ? 12.791 -0.541 24.367 1.00 95.19 155 ASP A O 1
ATOM 1228 N N . PHE A 1 156 ? 13.203 -1.742 22.533 1.00 93.38 156 PHE A N 1
ATOM 1229 C CA . PHE A 1 156 ? 13.563 -0.570 21.723 1.00 93.38 156 PHE A CA 1
ATOM 1230 C C . PHE A 1 156 ? 12.342 0.256 21.273 1.00 93.38 156 PHE A C 1
ATOM 1232 O O . PHE A 1 156 ? 12.499 1.384 20.788 1.00 93.38 156 PHE A O 1
ATOM 1239 N N . CYS A 1 157 ? 11.132 -0.282 21.433 1.00 94.06 157 CYS A N 1
ATOM 1240 C CA . CYS A 1 157 ? 9.881 0.391 21.123 1.00 94.06 157 CYS A CA 1
ATOM 1241 C C . CYS A 1 157 ? 9.444 1.316 22.264 1.00 94.06 157 CYS A C 1
ATOM 1243 O O . CYS A 1 157 ? 9.631 1.012 23.444 1.00 94.06 157 CYS A O 1
ATOM 1245 N N . ALA A 1 158 ? 8.813 2.439 21.923 1.00 90.56 158 ALA A N 1
ATOM 1246 C CA . ALA A 1 158 ? 8.202 3.320 22.913 1.00 90.56 158 ALA A CA 1
ATOM 1247 C C . ALA A 1 158 ? 7.140 2.566 23.757 1.00 90.56 158 ALA A C 1
ATOM 1249 O O . ALA A 1 158 ? 6.426 1.717 23.210 1.00 90.56 158 ALA A O 1
ATOM 1250 N N . PRO A 1 159 ? 7.020 2.851 25.073 1.00 90.50 159 PRO A N 1
ATOM 1251 C CA . PRO A 1 159 ? 7.704 3.927 25.801 1.00 90.50 159 PRO A CA 1
ATOM 1252 C C . PRO A 1 159 ? 9.097 3.569 26.353 1.00 90.50 159 PRO A C 1
ATOM 1254 O O . PRO A 1 159 ? 9.781 4.458 26.847 1.00 90.50 159 PRO A O 1
ATOM 1257 N N . LYS A 1 160 ? 9.529 2.300 26.303 1.00 91.44 160 LYS A N 1
ATOM 1258 C CA . LYS A 1 160 ? 10.836 1.882 26.850 1.00 91.44 160 LYS A CA 1
ATOM 1259 C C . LYS A 1 160 ? 12.013 2.378 26.005 1.00 91.44 160 LYS A C 1
ATOM 1261 O O . LYS A 1 160 ? 13.034 2.793 26.546 1.00 91.44 160 LYS A O 1
ATOM 1266 N N . GLY A 1 161 ? 11.852 2.356 24.686 1.00 93.56 161 GLY A N 1
ATOM 1267 C CA . GLY A 1 161 ? 12.795 2.911 23.724 1.00 93.56 161 GLY A CA 1
ATOM 1268 C C . GLY A 1 161 ? 12.211 4.090 22.947 1.00 93.56 161 GLY A C 1
ATOM 1269 O O . GLY A 1 161 ? 11.265 4.742 23.383 1.00 93.56 161 GLY A O 1
ATOM 1270 N N . LYS A 1 162 ? 12.795 4.381 21.780 1.00 93.56 162 LYS A N 1
ATOM 1271 C CA . LYS A 1 162 ? 12.446 5.555 20.955 1.00 93.56 162 LYS A CA 1
ATOM 1272 C C . LYS A 1 162 ? 11.697 5.212 19.664 1.00 93.56 162 LYS A C 1
ATOM 1274 O O . LYS A 1 162 ? 11.251 6.125 18.977 1.00 93.56 162 LYS A O 1
ATOM 1279 N N . ALA A 1 163 ? 11.585 3.932 19.304 1.00 92.44 163 ALA A N 1
ATOM 1280 C CA . ALA A 1 163 ? 10.973 3.532 18.041 1.00 92.44 163 ALA A CA 1
ATOM 1281 C C . ALA A 1 163 ? 9.436 3.523 18.122 1.00 92.44 163 ALA A C 1
ATOM 1283 O O . ALA A 1 163 ? 8.860 2.971 19.065 1.00 92.44 163 ALA A O 1
ATOM 1284 N N . ASP A 1 164 ? 8.769 4.079 17.105 1.00 91.44 164 ASP A N 1
ATOM 1285 C CA . ASP A 1 164 ? 7.328 3.895 16.909 1.00 91.44 164 ASP A CA 1
ATOM 1286 C C . ASP A 1 164 ? 7.056 2.501 16.329 1.00 91.44 164 ASP A C 1
ATOM 1288 O O . ASP A 1 164 ? 7.276 2.220 15.150 1.00 91.44 164 ASP A O 1
ATOM 1292 N N . CYS A 1 165 ? 6.550 1.622 17.188 1.00 92.69 165 CYS A N 1
ATOM 1293 C CA . CYS A 1 165 ? 6.233 0.241 16.855 1.00 92.69 165 CYS A CA 1
ATOM 1294 C C . CYS A 1 165 ? 4.722 -0.021 16.826 1.00 92.69 165 CYS A C 1
ATOM 1296 O O . CYS A 1 165 ? 4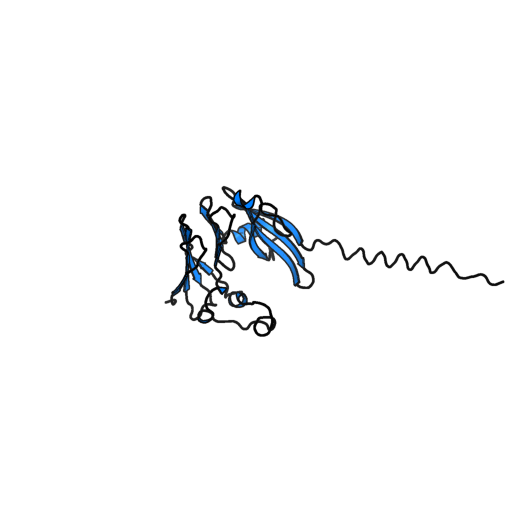.287 -1.133 17.124 1.00 92.69 165 CYS A O 1
ATOM 1298 N N . ARG A 1 166 ? 3.875 0.971 16.515 1.00 92.38 166 ARG A N 1
ATOM 1299 C CA . ARG A 1 166 ? 2.415 0.746 16.423 1.00 92.38 166 ARG A CA 1
ATOM 1300 C C . ARG A 1 166 ? 2.039 -0.354 15.426 1.00 92.38 166 ARG A C 1
ATOM 1302 O O . ARG A 1 166 ? 1.104 -1.107 15.677 1.00 92.38 166 ARG A O 1
ATOM 1309 N N . HIS A 1 167 ? 2.815 -0.511 14.357 1.00 92.31 167 HIS A N 1
ATOM 1310 C CA . HIS A 1 167 ? 2.618 -1.549 13.345 1.00 92.31 167 HIS A CA 1
ATOM 1311 C C . HIS A 1 167 ? 2.837 -2.988 13.859 1.00 92.31 167 HIS A C 1
ATOM 1313 O O . HIS A 1 167 ? 2.305 -3.916 13.259 1.00 92.31 167 HIS A O 1
ATOM 1319 N N . TYR A 1 168 ? 3.549 -3.198 14.979 1.00 94.00 168 TYR A N 1
ATOM 1320 C CA . TYR A 1 168 ? 3.773 -4.541 15.551 1.00 94.00 168 TYR A CA 1
ATOM 1321 C C . TYR A 1 168 ? 2.474 -5.252 15.940 1.00 94.00 168 TYR A C 1
ATOM 1323 O O . TYR A 1 168 ? 2.416 -6.478 15.929 1.00 94.00 168 TYR A O 1
ATOM 1331 N N . ASN A 1 169 ? 1.415 -4.498 16.248 1.00 94.75 169 ASN A N 1
ATOM 1332 C CA . ASN A 1 169 ? 0.113 -5.079 16.571 1.00 94.75 169 ASN A CA 1
ATOM 1333 C C . ASN A 1 169 ? -0.511 -5.836 15.382 1.00 94.75 169 ASN A C 1
ATOM 1335 O O . ASN A 1 169 ? -1.384 -6.670 15.603 1.00 94.75 169 ASN A O 1
ATOM 1339 N N . PHE A 1 170 ? -0.052 -5.565 14.154 1.00 95.69 170 PHE A N 1
ATOM 1340 C CA . PHE A 1 170 ? -0.661 -5.980 12.889 1.00 95.69 170 PHE A CA 1
ATOM 1341 C C . PHE A 1 170 ? 0.276 -6.849 12.029 1.00 95.69 170 PHE A C 1
ATOM 1343 O O . PHE A 1 170 ? 0.256 -6.766 10.804 1.00 95.69 170 PHE A O 1
ATOM 1350 N N . GLN A 1 171 ? 1.142 -7.648 12.654 1.00 93.44 171 GLN A N 1
ATOM 1351 C CA . GLN A 1 171 ? 2.083 -8.534 11.956 1.00 93.44 171 GLN A CA 1
ATOM 1352 C C . GLN A 1 171 ? 1.638 -10.002 11.994 1.00 93.44 171 GLN A C 1
ATOM 1354 O O . GLN A 1 171 ? 0.870 -10.411 12.864 1.00 93.44 171 GLN A O 1
ATOM 1359 N N . GLY A 1 172 ? 2.158 -10.807 11.063 1.00 92.50 172 GLY A N 1
ATOM 1360 C CA . GLY A 1 172 ? 1.909 -12.249 11.016 1.00 92.50 172 GLY A CA 1
ATOM 1361 C C . GLY A 1 172 ? 0.429 -12.571 10.818 1.00 92.50 172 GLY A C 1
ATOM 1362 O O . GLY A 1 172 ? -0.221 -12.020 9.935 1.00 92.50 172 GLY A O 1
ATOM 1363 N N . ASP A 1 173 ? -0.122 -13.432 11.670 1.00 93.69 173 ASP A N 1
ATOM 1364 C CA . ASP A 1 173 ? -1.535 -13.820 11.626 1.00 93.69 173 ASP A CA 1
ATOM 1365 C C . ASP A 1 173 ? -2.502 -12.717 12.108 1.00 93.69 173 ASP A C 1
ATOM 1367 O O . ASP A 1 173 ? -3.721 -12.887 12.043 1.00 93.69 173 ASP A O 1
ATOM 1371 N N . ARG A 1 174 ? -1.963 -11.582 12.577 1.00 95.19 174 ARG A N 1
ATOM 1372 C CA . ARG A 1 174 ? -2.702 -10.366 12.946 1.00 95.19 174 ARG A CA 1
ATOM 1373 C C . ARG A 1 174 ? -2.717 -9.323 11.826 1.00 95.19 174 ARG A C 1
ATOM 1375 O O . ARG A 1 174 ? -3.260 -8.235 12.028 1.00 95.19 174 ARG A O 1
ATOM 1382 N N . ALA A 1 175 ? -2.117 -9.612 10.669 1.00 95.50 175 ALA A N 1
ATOM 1383 C CA . ALA A 1 175 ? -2.146 -8.710 9.524 1.00 95.50 175 ALA A CA 1
ATOM 1384 C C . ALA A 1 175 ? -3.596 -8.363 9.125 1.00 95.50 175 ALA A C 1
ATOM 1386 O O . ALA A 1 175 ? -4.476 -9.225 9.201 1.00 95.50 175 ALA A O 1
ATOM 1387 N N . PRO A 1 176 ? -3.874 -7.101 8.755 1.00 95.88 176 PRO A N 1
ATOM 1388 C CA . PRO A 1 176 ? -5.207 -6.686 8.351 1.00 95.88 176 PRO A CA 1
ATOM 1389 C C . PRO A 1 176 ? -5.588 -7.331 7.016 1.00 95.88 176 PRO A C 1
ATOM 1391 O O . PRO A 1 176 ? -4.792 -7.366 6.080 1.00 95.88 176 PRO A O 1
ATOM 1394 N N . HIS A 1 177 ? -6.828 -7.794 6.925 1.00 96.06 177 HIS A N 1
ATOM 1395 C CA . HIS A 1 177 ? -7.458 -8.182 5.674 1.00 96.06 177 HIS A CA 1
ATOM 1396 C C . HIS A 1 177 ? -8.457 -7.103 5.262 1.00 96.06 177 HIS A C 1
ATOM 1398 O O . HIS A 1 177 ? -9.282 -6.686 6.079 1.00 96.06 177 HIS A O 1
ATOM 1404 N N . PHE A 1 178 ? -8.356 -6.648 4.016 1.00 97.06 178 PHE A N 1
ATOM 1405 C CA . PHE A 1 178 ? -9.192 -5.594 3.451 1.00 97.06 178 PHE A CA 1
ATOM 1406 C C . PHE A 1 178 ? -10.145 -6.201 2.428 1.00 97.06 178 PHE A C 1
ATOM 1408 O O . PHE A 1 178 ? -9.705 -6.875 1.500 1.00 97.06 178 PHE A O 1
ATOM 1415 N N . GLU A 1 179 ? -11.436 -5.940 2.590 1.00 96.31 179 GLU A N 1
ATOM 1416 C CA . GLU A 1 179 ? -12.503 -6.492 1.755 1.00 96.31 179 GLU A CA 1
ATOM 1417 C C . GLU A 1 179 ? -13.556 -5.420 1.438 1.00 96.31 179 GLU A C 1
ATOM 1419 O O . GLU A 1 179 ? -13.499 -4.300 1.956 1.00 96.31 179 GLU A O 1
ATOM 1424 N N . ASP A 1 180 ? -14.507 -5.748 0.560 1.00 96.62 180 ASP A N 1
ATOM 1425 C CA . ASP A 1 180 ? -15.618 -4.870 0.161 1.00 96.62 180 ASP A CA 1
ATOM 1426 C C . ASP A 1 180 ? -15.182 -3.460 -0.272 1.00 96.62 180 ASP A C 1
ATOM 1428 O O . ASP A 1 180 ? -15.849 -2.462 0.016 1.00 96.62 180 ASP A O 1
ATOM 1432 N N . ILE A 1 181 ? -14.035 -3.364 -0.950 1.00 97.88 181 ILE A N 1
ATOM 1433 C CA . ILE A 1 181 ? -13.488 -2.086 -1.401 1.00 97.88 181 ILE A CA 1
ATOM 1434 C C . ILE A 1 181 ? -14.380 -1.536 -2.514 1.00 97.88 181 ILE A C 1
ATOM 1436 O O . ILE A 1 181 ? -14.468 -2.092 -3.607 1.00 97.88 181 ILE A O 1
ATOM 1440 N N . GLN A 1 182 ? -15.021 -0.409 -2.230 1.00 97.88 182 GLN A N 1
ATOM 1441 C CA . GLN A 1 182 ? -15.863 0.334 -3.157 1.00 97.88 182 GLN A CA 1
ATOM 1442 C C . GLN A 1 182 ? -15.280 1.725 -3.340 1.00 97.88 182 GLN A C 1
ATOM 1444 O O . GLN A 1 182 ? -14.982 2.413 -2.363 1.00 97.88 182 GLN A O 1
ATOM 1449 N N . VAL A 1 183 ? -15.142 2.150 -4.591 1.00 97.31 183 VAL A N 1
ATOM 1450 C CA . VAL A 1 183 ? -14.617 3.469 -4.946 1.00 97.31 183 VAL A CA 1
ATOM 1451 C C . VAL A 1 183 ? -15.520 4.094 -5.995 1.00 97.31 183 VAL A C 1
ATOM 1453 O O . VAL A 1 183 ? -15.977 3.424 -6.918 1.00 97.31 183 VAL A O 1
ATOM 1456 N N . SER A 1 184 ? -15.772 5.387 -5.847 1.00 94.88 184 SER A N 1
ATOM 1457 C CA . SER A 1 184 ? -16.554 6.190 -6.780 1.00 94.88 184 SER A CA 1
ATOM 1458 C C . SER A 1 184 ? -15.692 7.277 -7.414 1.00 94.88 184 SER A C 1
ATOM 1460 O O . SER A 1 184 ? -14.764 7.797 -6.792 1.00 94.88 184 SER A O 1
ATOM 1462 N N . ARG A 1 185 ? -16.064 7.698 -8.626 1.00 88.38 185 ARG A N 1
ATOM 1463 C CA . ARG A 1 185 ? -15.414 8.818 -9.327 1.00 88.38 185 ARG A CA 1
ATOM 1464 C C . ARG A 1 185 ? -15.564 10.156 -8.607 1.00 88.38 185 ARG A C 1
ATOM 1466 O O . ARG A 1 185 ? -14.781 11.069 -8.827 1.00 88.38 185 ARG A O 1
ATOM 1473 N N . GLN A 1 186 ? -16.564 10.277 -7.737 1.00 92.69 186 GLN A N 1
ATOM 1474 C CA . GLN A 1 186 ? -16.823 11.471 -6.934 1.00 92.69 186 GLN A CA 1
ATOM 1475 C C . GLN A 1 186 ? -15.900 11.571 -5.707 1.00 92.69 186 GLN A C 1
ATOM 1477 O O . GLN A 1 186 ? -16.100 12.445 -4.868 1.00 92.69 186 GLN A O 1
ATOM 1482 N N . GLY A 1 187 ? -14.902 10.689 -5.584 1.00 94.00 187 GLY A N 1
ATOM 1483 C CA . GLY A 1 187 ? -13.917 10.737 -4.506 1.00 94.00 187 GLY A CA 1
ATOM 1484 C C . GLY A 1 187 ? -14.338 10.006 -3.236 1.00 94.00 187 GLY A C 1
ATOM 1485 O O . GLY A 1 187 ? -13.632 10.092 -2.232 1.00 94.00 187 GLY A O 1
ATOM 1486 N N . ALA A 1 188 ? -15.463 9.284 -3.251 1.00 97.75 188 ALA A N 1
ATOM 1487 C CA . ALA A 1 188 ? -15.824 8.416 -2.138 1.00 97.75 188 ALA A CA 1
ATOM 1488 C C . ALA A 1 188 ? -15.123 7.059 -2.252 1.00 97.75 188 ALA A C 1
ATOM 1490 O O . ALA A 1 188 ? -15.086 6.466 -3.332 1.00 97.75 188 ALA A O 1
ATOM 1491 N N . ILE A 1 189 ? -14.612 6.565 -1.129 1.00 98.31 189 ILE A N 1
ATOM 1492 C CA . ILE A 1 189 ? -14.024 5.236 -0.970 1.00 98.31 189 ILE A CA 1
ATOM 1493 C C . ILE A 1 189 ? -14.518 4.638 0.345 1.00 98.31 189 ILE A C 1
ATOM 1495 O O . ILE A 1 189 ? -14.559 5.318 1.368 1.00 98.31 189 ILE A O 1
ATOM 1499 N N . SER A 1 190 ? -14.882 3.362 0.335 1.00 98.31 190 SER A N 1
ATOM 1500 C CA . SER A 1 190 ? -15.194 2.612 1.547 1.00 98.31 190 SER A CA 1
ATOM 1501 C C . SER A 1 190 ? -14.675 1.193 1.455 1.00 98.31 190 SER A C 1
ATOM 1503 O O . SER A 1 190 ? -14.604 0.641 0.363 1.00 98.31 190 SER A O 1
ATOM 1505 N N . PHE A 1 191 ? -14.332 0.612 2.594 1.00 98.31 191 PHE A N 1
ATOM 1506 C CA . PHE A 1 191 ? -13.875 -0.766 2.685 1.00 98.31 191 PHE A CA 1
ATOM 1507 C C . PHE A 1 191 ? -14.091 -1.307 4.096 1.00 98.31 191 PHE A C 1
ATOM 1509 O O . PHE A 1 191 ? -14.281 -0.555 5.060 1.00 98.31 191 PHE A O 1
ATOM 1516 N N . THR A 1 192 ? -14.044 -2.623 4.208 1.00 97.81 192 THR A N 1
ATOM 1517 C CA . THR A 1 192 ? -14.116 -3.353 5.467 1.00 97.81 192 THR A CA 1
ATOM 1518 C C . THR A 1 192 ? -12.727 -3.877 5.821 1.00 97.81 192 THR A C 1
ATOM 1520 O O . THR A 1 192 ? -11.970 -4.303 4.951 1.00 97.81 192 THR A O 1
ATOM 1523 N N . VAL A 1 193 ? -12.373 -3.831 7.104 1.00 97.31 193 V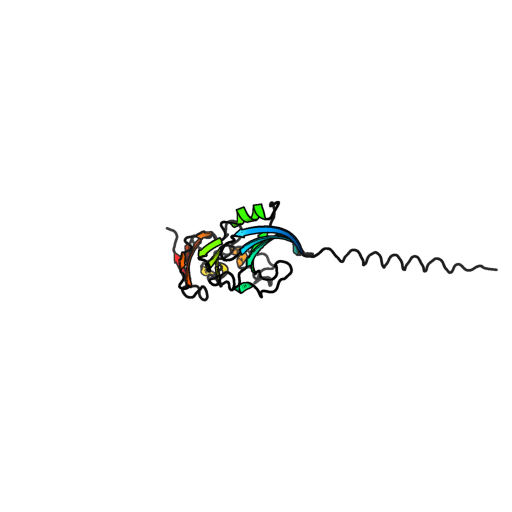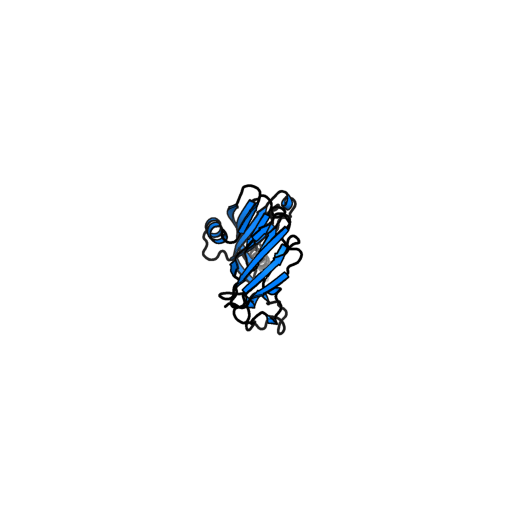AL A N 1
ATOM 1524 C CA . VAL A 1 193 ? -11.105 -4.340 7.629 1.00 97.31 193 VAL A CA 1
ATOM 1525 C C . VAL A 1 193 ? -11.381 -5.367 8.711 1.00 97.31 193 VAL A C 1
ATOM 1527 O O . VAL A 1 193 ? -12.120 -5.100 9.664 1.00 97.31 193 VAL A O 1
ATOM 1530 N N . ARG A 1 194 ? -10.722 -6.518 8.597 1.00 96.00 194 ARG A N 1
ATOM 1531 C CA . ARG A 1 194 ? -10.685 -7.563 9.623 1.00 96.00 194 ARG A CA 1
ATOM 1532 C C . ARG A 1 194 ? -9.261 -7.763 10.106 1.00 96.00 194 ARG A C 1
ATOM 1534 O O . ARG A 1 194 ? -8.320 -7.729 9.319 1.00 96.00 194 ARG A O 1
ATOM 1541 N N . SER A 1 195 ? -9.090 -7.990 11.399 1.00 95.94 195 SER A N 1
ATOM 1542 C CA . SER A 1 195 ? -7.800 -8.355 11.974 1.00 95.94 195 SER A CA 1
ATOM 1543 C C . SER A 1 195 ? -8.013 -8.990 13.341 1.00 95.94 195 SER A C 1
ATOM 1545 O O . SER A 1 195 ? -8.805 -8.492 14.137 1.00 95.94 195 SER A O 1
ATOM 1547 N N . LYS A 1 196 ? -7.225 -10.022 13.661 1.00 94.94 196 LYS A N 1
ATOM 1548 C CA . LYS A 1 196 ? -7.125 -10.563 15.029 1.00 94.94 196 LYS A CA 1
ATOM 1549 C C . LYS A 1 196 ? -6.546 -9.560 16.036 1.00 94.94 196 LYS A C 1
ATOM 1551 O O . LYS A 1 196 ? -6.496 -9.839 17.231 1.00 94.94 196 LYS A O 1
ATOM 1556 N N . ALA A 1 197 ? -6.042 -8.421 15.561 1.00 95.62 197 ALA A N 1
ATOM 1557 C CA . ALA A 1 197 ? -5.607 -7.325 16.408 1.00 95.62 197 ALA A CA 1
ATOM 1558 C C . ALA A 1 197 ? -6.754 -6.474 16.944 1.00 95.62 197 ALA A C 1
ATOM 1560 O O . ALA A 1 197 ? -6.542 -5.717 17.889 1.00 95.62 197 ALA A O 1
ATOM 1561 N N . PHE A 1 198 ? -7.944 -6.568 16.353 1.00 95.19 198 PHE A N 1
ATOM 1562 C CA . PHE A 1 198 ? -9.095 -5.807 16.806 1.00 95.19 198 PHE A CA 1
ATOM 1563 C C . PHE A 1 198 ? -9.739 -6.478 18.013 1.00 95.19 198 PHE A C 1
ATOM 1565 O O . PHE A 1 198 ? -10.026 -7.676 18.008 1.00 95.19 198 PHE A O 1
ATOM 1572 N N . ARG A 1 199 ? -9.980 -5.677 19.051 1.00 93.25 199 ARG A N 1
ATOM 1573 C CA . ARG A 1 199 ? -10.526 -6.152 20.317 1.00 93.25 199 ARG A CA 1
ATOM 1574 C C . ARG A 1 199 ? -11.920 -6.736 20.132 1.00 93.25 199 ARG A C 1
ATOM 1576 O O . ARG A 1 199 ? -12.804 -6.059 19.605 1.00 93.25 199 ARG A O 1
ATOM 1583 N N . GLY A 1 200 ? -12.126 -7.956 20.626 1.00 86.56 200 GLY A N 1
ATOM 1584 C CA . GLY A 1 200 ? -13.421 -8.643 20.575 1.00 86.56 200 GLY A CA 1
ATOM 1585 C C . GLY A 1 200 ? -13.877 -8.983 19.156 1.00 86.56 200 GLY A C 1
ATOM 1586 O O . GLY A 1 200 ? -15.055 -8.816 18.854 1.00 86.56 200 GLY A O 1
ATOM 1587 N N . GLU A 1 201 ? -12.936 -9.369 18.285 1.00 77.81 201 GLU A N 1
ATOM 1588 C CA . GLU A 1 201 ? -13.195 -9.816 16.903 1.00 77.81 201 GLU A CA 1
ATOM 1589 C C . GLU A 1 201 ? -14.005 -8.814 16.068 1.00 77.81 201 GLU A C 1
ATOM 1591 O O . GLU A 1 201 ? -14.762 -9.167 15.165 1.00 77.81 201 GLU A O 1
ATOM 1596 N N . ARG A 1 202 ? -13.857 -7.523 16.375 1.00 84.38 202 ARG A N 1
ATOM 1597 C CA . ARG A 1 202 ? -14.587 -6.464 15.682 1.00 84.38 202 ARG A CA 1
ATOM 1598 C C . ARG A 1 202 ? -14.187 -6.388 14.217 1.00 84.38 202 ARG A C 1
ATOM 1600 O O . ARG A 1 202 ? -13.020 -6.510 13.855 1.00 84.38 202 ARG A O 1
ATOM 1607 N N . ILE A 1 203 ? -15.175 -6.072 13.396 1.00 93.88 203 ILE A N 1
ATOM 1608 C CA . ILE A 1 203 ? -15.000 -5.672 12.007 1.00 93.88 203 ILE A CA 1
ATOM 1609 C C . ILE A 1 203 ? -15.009 -4.144 11.977 1.00 93.88 203 ILE A C 1
ATOM 1611 O O . ILE A 1 203 ? -15.841 -3.510 12.629 1.00 93.88 203 ILE A O 1
ATOM 1615 N N . VAL A 1 204 ? -14.093 -3.530 11.231 1.00 95.94 204 VAL A N 1
ATOM 1616 C CA . VAL A 1 204 ? -14.036 -2.070 11.094 1.00 95.94 204 VAL A CA 1
ATOM 1617 C C . VAL A 1 204 ? -14.436 -1.689 9.680 1.00 95.94 204 VAL A C 1
ATOM 1619 O O . VAL A 1 204 ? -13.758 -2.051 8.724 1.00 95.94 204 VAL A O 1
ATOM 1622 N N . ARG A 1 205 ? -15.514 -0.917 9.539 1.00 97.31 205 ARG A N 1
ATOM 1623 C CA . ARG A 1 205 ? -15.863 -0.281 8.268 1.00 97.31 205 ARG A CA 1
ATOM 1624 C C . ARG A 1 205 ? -15.229 1.097 8.212 1.00 97.31 205 ARG A C 1
ATOM 1626 O O . ARG A 1 205 ? -15.469 1.913 9.099 1.00 97.31 205 ARG A O 1
ATOM 1633 N N . VAL A 1 206 ? -14.453 1.356 7.171 1.00 98.19 206 VAL A N 1
ATOM 1634 C CA . VAL A 1 206 ? -13.761 2.624 6.934 1.00 98.19 206 VAL A CA 1
ATOM 1635 C C . VAL A 1 206 ? -14.362 3.284 5.703 1.00 98.19 206 VAL A C 1
ATOM 1637 O O . VAL A 1 206 ? -14.699 2.607 4.731 1.00 98.19 206 VAL A O 1
ATOM 1640 N N . HIS A 1 207 ? -14.517 4.601 5.738 1.00 97.94 207 HIS A N 1
ATOM 1641 C CA . HIS A 1 207 ? -14.928 5.367 4.572 1.00 97.94 207 HIS A CA 1
ATOM 1642 C C . HIS A 1 207 ? -14.284 6.751 4.535 1.00 97.94 207 HIS A C 1
ATOM 1644 O O . HIS A 1 207 ? -13.830 7.289 5.542 1.00 97.94 207 HIS A O 1
ATOM 1650 N N . SER A 1 208 ? -14.251 7.312 3.336 1.00 98.50 208 SER A N 1
ATOM 1651 C CA . SER A 1 208 ? -13.924 8.698 3.042 1.00 98.50 208 SER A CA 1
ATOM 1652 C C . SER A 1 208 ? -14.858 9.173 1.935 1.00 98.50 208 SER A C 1
ATOM 1654 O O . SER A 1 208 ? -15.204 8.405 1.037 1.00 98.50 208 SER A O 1
ATOM 1656 N N . THR A 1 209 ? -15.268 10.436 1.996 1.00 97.88 209 THR A N 1
ATOM 1657 C CA . THR A 1 209 ? -16.110 11.091 0.982 1.00 97.88 209 THR A CA 1
ATOM 1658 C C . THR A 1 209 ? -15.405 12.280 0.326 1.00 97.88 209 THR A C 1
ATOM 1660 O O . THR A 1 209 ? -16.047 13.079 -0.347 1.00 97.88 209 THR A O 1
ATOM 1663 N N . ASP A 1 210 ? -14.101 12.440 0.564 1.00 97.50 210 ASP A N 1
ATOM 1664 C CA . ASP A 1 210 ? -13.322 13.622 0.185 1.00 97.50 210 ASP A CA 1
ATOM 1665 C C . ASP A 1 210 ? -11.971 13.262 -0.452 1.00 97.50 210 ASP A C 1
ATOM 1667 O O . ASP A 1 210 ? -10.951 13.919 -0.220 1.00 97.50 210 ASP A O 1
ATOM 1671 N N . PHE A 1 211 ? -11.971 12.230 -1.299 1.00 97.19 211 PHE A N 1
ATOM 1672 C CA . PHE A 1 211 ? -10.793 11.721 -2.005 1.00 97.19 211 PHE A CA 1
ATOM 1673 C C . PHE A 1 211 ? -9.715 11.173 -1.054 1.00 97.19 211 PHE A C 1
ATOM 1675 O O . PHE A 1 211 ? -8.522 11.268 -1.341 1.00 97.19 211 PHE A O 1
ATOM 1682 N N . GLY A 1 212 ? -10.113 10.620 0.098 1.00 96.88 212 GLY A N 1
ATOM 1683 C CA . GLY A 1 212 ? -9.199 10.055 1.096 1.00 96.88 212 GLY A CA 1
ATOM 1684 C C . GLY A 1 212 ? -8.480 11.099 1.956 1.00 96.88 212 GLY A C 1
ATOM 1685 O O . GLY A 1 212 ? -7.486 10.772 2.608 1.00 96.88 212 GLY A O 1
ATOM 1686 N N . ARG A 1 213 ? -8.910 12.368 1.950 1.00 96.56 213 ARG A N 1
ATOM 1687 C CA . ARG A 1 213 ? -8.281 13.410 2.782 1.00 96.56 213 ARG A CA 1
ATOM 1688 C C . ARG A 1 213 ? -8.626 13.217 4.253 1.00 96.56 213 ARG A C 1
ATOM 1690 O O . ARG A 1 213 ? -7.747 13.370 5.100 1.00 96.56 213 ARG A O 1
ATOM 1697 N N . THR A 1 214 ? -9.869 12.853 4.539 1.00 97.56 214 THR A N 1
ATOM 1698 C CA . THR A 1 214 ? -10.344 12.480 5.866 1.00 97.56 214 THR A CA 1
ATOM 1699 C C . THR A 1 214 ? -10.920 11.073 5.839 1.00 97.56 214 THR A C 1
ATOM 1701 O O . THR A 1 214 ? -11.476 10.624 4.837 1.00 97.56 214 THR A O 1
ATOM 1704 N N . TRP A 1 215 ? -10.747 10.361 6.951 1.00 97.94 215 TRP A N 1
ATOM 1705 C CA . TRP A 1 215 ? -11.200 8.987 7.109 1.00 97.94 215 TRP A CA 1
ATOM 1706 C C . TRP A 1 215 ? -12.037 8.871 8.369 1.00 97.94 215 TRP A C 1
ATOM 1708 O O . TRP A 1 215 ? -11.626 9.297 9.450 1.00 97.94 215 TRP A O 1
ATOM 1718 N N . THR A 1 216 ? -13.191 8.248 8.227 1.00 97.62 216 THR A N 1
ATOM 1719 C CA . THR A 1 216 ? -14.117 7.933 9.308 1.00 97.62 216 THR A CA 1
ATOM 1720 C C . THR A 1 216 ? -14.275 6.424 9.384 1.00 97.62 216 THR A C 1
ATOM 1722 O O . THR A 1 216 ? -14.126 5.703 8.394 1.00 97.62 216 THR A O 1
ATOM 1725 N N . PHE A 1 217 ? -14.550 5.918 10.582 1.00 96.62 217 PHE A N 1
ATOM 1726 C CA . PHE A 1 217 ? -14.703 4.488 10.790 1.00 96.62 217 PHE A CA 1
ATOM 1727 C C . PHE A 1 217 ? -15.850 4.172 11.741 1.00 96.62 217 PHE A C 1
ATOM 1729 O O . PHE A 1 217 ? -16.265 4.987 12.564 1.00 96.62 217 PHE A O 1
ATOM 1736 N N . THR A 1 218 ? -16.364 2.955 11.624 1.00 94.88 218 THR A N 1
ATOM 1737 C CA . THR A 1 218 ? -17.371 2.395 12.521 1.00 94.88 218 THR A CA 1
ATOM 1738 C C . THR A 1 218 ? -16.975 0.963 12.841 1.00 94.88 218 THR A C 1
ATOM 1740 O O . THR A 1 218 ? -16.659 0.188 11.938 1.00 94.88 218 THR A O 1
ATOM 1743 N N . SER A 1 219 ? -16.967 0.609 14.125 1.00 89.94 219 SER A N 1
ATOM 1744 C CA . SER A 1 219 ? -16.726 -0.767 14.557 1.00 89.94 219 SER A CA 1
ATOM 1745 C C . SER A 1 219 ? -18.044 -1.519 14.677 1.00 89.94 219 SER A C 1
ATOM 1747 O O . SER A 1 219 ? -18.963 -1.043 15.344 1.00 89.94 219 SER A O 1
ATOM 1749 N N . ILE A 1 220 ? -18.104 -2.704 14.092 1.00 87.75 220 ILE A N 1
ATOM 1750 C CA . ILE A 1 220 ? -19.248 -3.607 14.133 1.00 87.75 220 ILE A CA 1
ATOM 1751 C C . ILE A 1 220 ? -18.796 -4.844 14.914 1.00 87.75 220 ILE A C 1
ATOM 1753 O O . ILE A 1 220 ? -17.717 -5.381 14.654 1.00 87.75 220 ILE A O 1
ATOM 1757 N N . ALA A 1 221 ? -19.578 -5.273 15.904 1.00 77.12 221 ALA A N 1
ATOM 1758 C CA . ALA A 1 221 ? -19.319 -6.547 16.569 1.00 77.12 221 ALA A CA 1
ATOM 1759 C C . ALA A 1 221 ? -19.531 -7.681 15.556 1.00 77.12 221 ALA A C 1
ATOM 1761 O O . ALA A 1 221 ? -20.545 -7.675 14.853 1.00 77.12 221 ALA A O 1
ATOM 1762 N N . SER A 1 222 ? -18.587 -8.622 15.458 1.00 66.38 222 SER A N 1
ATOM 1763 C CA . SER A 1 222 ? -18.856 -9.856 14.718 1.00 66.38 222 SER A CA 1
ATOM 1764 C C . SER A 1 222 ? -19.978 -10.599 15.443 1.00 66.38 222 SER A C 1
ATOM 1766 O O . SER A 1 222 ? -19.923 -10.730 16.667 1.00 66.38 222 SER A O 1
ATOM 1768 N N . GLN A 1 223 ? -21.023 -10.984 14.704 1.00 56.91 223 GLN A N 1
ATOM 1769 C CA . GLN A 1 223 ? -22.082 -11.863 15.214 1.00 56.91 223 GLN A CA 1
ATOM 1770 C C . GLN A 1 223 ? -21.563 -13.290 15.359 1.00 56.91 223 GLN A C 1
ATOM 1772 O O . GLN A 1 223 ? -20.672 -13.659 14.557 1.00 56.91 223 GLN A O 1
#

Secondary structure (DSSP, 8-state):
-PPP--SSSTTTHHHHTTTSSSSSS-S-SEEEEEEEEEE-SSSEEEEEEEEEEETTTEEEEEEEEEEE-GGGTTPPPBTTB-TT-EEEEEEE-TT-SSHHHHHHHHGGGEEE-SSS-EEEESSSEEEESSTTS--EEE-GGGS-GGGB-PPPPPTTBTTTSSB--GGGGGSGGG--EEEEEEE-TTS-EEEEEE-TTBGGG-EEEEEESSTTSS-EEEEE---

pLDDT: mean 87.96, std 16.66, range [37.03, 98.5]